Protein 4M7R (pdb70)

B-factor: mean 28.28, std 12.73, range [10.38, 72.73]

Solvent-accessible surface area: 17146 Å² total; per-residue (Å²): 82,147,33,0,62,80,30,47,142,132,8,100,36,0,59,84,9,26,3,59,87,30,40,62,0,0,1,2,77,20,168,10,9,56,93,111,1,22,117,18,1,18,90,45,0,95,85,44,3,36,157,147,13,137,27,18,60,25,27,10,177,106,1,73,122,41,70,42,163,91,36,30,5,24,10,0,1,0,2,5,1,22,23,1,1,5,40,0,54,30,66,14,0,24,14,0,8,78,0,0,89,42,33,0,25,0,19,0,30,0,0,3,5,77,58,114,51,53,12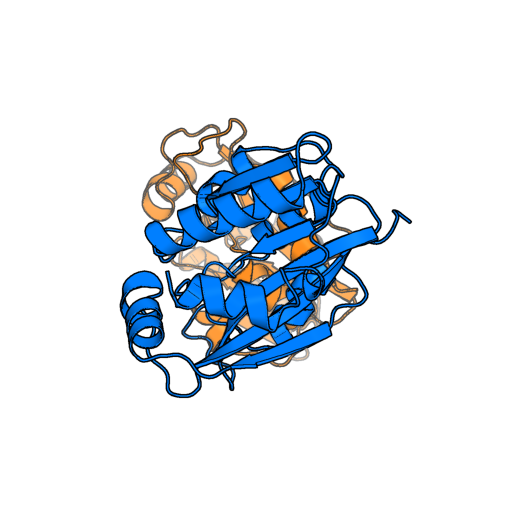8,29,148,9,33,23,14,81,99,0,34,49,13,0,74,89,16,36,4,64,90,37,108,74,80,95,128,81,100,24,66,106,125,18,53,79,12,1,111,121,59,52,69,21,148,37,146,48,24,53,4,0,21,1,17,1,69,10,43,111,132,217,83,154,30,3,64,82,28,41,134,135,6,101,35,0,62,79,6,31,4,61,86,30,37,64,0,1,1,3,76,18,178,11,8,61,96,118,1,22,123,19,0,19,89,51,0,96,84,44,3,34,154,146,13,135,27,16,59,24,27,8,161,103,1,39,83,45,60,46,166,106,45,32,5,25,8,0,1,0,3,4,2,20,20,2,1,6,32,1,57,48,76,18,0,23,10,0,8,84,0,0,96,76,30,1,23,0,18,0,30,0,0,1,7,82,48,105,27,106,147,20,161,3,19,39,16,80,95,0,42,57,18,0,78,41,12,23,3,79,96,36,118,68,78,90,118,80,97,23,70,118,149,23,34,73,15,0,98,124,74,28,48,1,110,53,69,76,17,45,5,1,21,0,14,2,70,32,107

Organism: Homo sapiens (NCBI:txid9606)

CATH classification: 3.40.50.150

Nearest PDB structures (foldseek):
  4m7r-assembly2_B  TM=9.978E-01  e=1.003E-37  Homo sapiens
  2ld4-assembly1_A  TM=9.175E-01  e=6.951E-30  Homo sapiens
  2yui-assembly1_A  TM=9.268E-01  e=4.741E-30  Homo sapiens
  3bwb-assembly1_A  TM=4.963E-01  e=1.902E-05  Trypanosoma cruzi strain CL Brener
  1inl-assembly1_B  TM=4.009E-01  e=8.744E-04  Thermotoga maritima

InterPro domains:
  IPR007785 Anamorsin [MF_03115] (9-312)
  IPR007785 Anamorsin [PTHR13273] (7-311)
  IPR029063 S-adenosyl-L-methionine-dependent methyltransferase superfamily [G3DSA:3.40.50.150] (1-173)
  IPR029063 S-adenosyl-L-methionine-dependent methyltransferase superfamily [SSF53335] (40-132)
  IPR046408 Anamorsin, C-terminal [PF05093] (236-268)
  IPR046408 Anamorsin, C-terminal [PF05093] (270-303)
  IPR049011 Anamorsin, N-terminal domain, metazoan-type [PF20922] (9-171)

Foldseek 3Di:
DVQLVCVCVVCVNCVVQVQAAQFAEEEEAEPQQDPVLVVVNQVSSCVGHDPNYHYHYYYLVCLVVVPDDFQAGQEYEYQRSGRGADDADLVSLLSVLRRHHAQHKYKYKHWAFCDDDPVFPHHHPVVVLVSNVVSAWPPKDWDDKAADDVSSQVSCCVPRVDDDDGIIMIIIMTGHHDDD/DVQLVVVCVVCVNCVVQVQAAQFEEEEEAEPQQDPVLVVSNVVSSCVGNDPNYYYHYYYLVCLVVVPDDFQAGQEYEYQRSPRGADDADLVSLLSVLGRHHAFHKYKYKHKAAPDDDPVWPHHHPVVVQVSNVVSQFPPKAWDDKAADDPSSVVSCCVPTVDDPDNIIMIIMMTGHD

Secondary structure (DSSP, 8-state):
-HHHHHHHHHTTTTGGGT--TT-EEEEEE-TTS-HHHHHHHHHHHHHHHTTTSEEEEEEGGGHHHH-PPTT-EEEEEES-STT------HHHHHHHHHHEEEEEEEEEEEEEESS--TTSS---HHHHHHHHHHTT-EEEEEEEEEEPPHHHHHHHHHHH----S-EEEEEEEEEPPPP-/-HHHHHHHHHTTTTGGGT--TT-EEEEEE-TTS-HHHHHHHHHHHHHHHTTTSEEEEEETTTHHHH-PPTT-EEEEEES-STT------HHHHHHHHHHEEEEEEEEEEEEEESS--TTSS---HHHHHHHHHHHT-EEEEEEEEEPPPHHHHHHHHHHH---S--EEEEEEEEE--

GO terms:
  GO:0051537 2 iron, 2 sulfur cluster binding (F, IDA)
  GO:0005730 nucleolus (C, IDA)
  GO:0005737 cytoplasm (C, IDA)
  GO:0005634 nucleus (C, EXP)
  GO:0005758 mitochondrial intermembrane space (C, EXP)
  GO:0005515 protein binding (F, IPI)
  GO:0005654 nucleoplasm (C, IDA)
  GO:0005739 mitochondrion (C, IDA)
  GO:0005506 iron ion binding (F, EXP)
  GO:0005829 cytosol (C, IPI)
  GO:0005737 cytoplasm (C, EXP)

Radius of gyration: 22.61 Å; Cα contacts (8 Å, |Δi|>4): 739; chains: 2; bounding box: 70×41×46 Å

Sequence (357 aa):
DLGTENLYFQSNAMADFGISAGQFVAVVWDKSSPVEALKGLVDKLQALTGNEGRVSVENIKQLLQSAHKESSFDIILSGLVPGSTTLHSAEILAEIARILRPGGCLFLKEPVETAVDNNSKVKTASKLCSALTLSGLVEVKELQREPLTPEEVQSVREHLGHESDNLLFVQITGKKPNFEDLGTENLYFQSNAMADFGISAGQFVAVVWDKSSPVEALKGLVDKLQALTGNEGRVSVENIKQLLQSAHKESSFDIILSGLVPGSTTLHSAEILAEIARILRPGGCLFLKEPVETAVDNNSKVKTASKLCSALTLSGLVEVKELQREPLTPEEVQSVREHLGHESDNLLFVQQITGKKP

Structure (mmCIF, N/CA/C/O backbone):
data_4M7R
#
_entry.id   4M7R
#
_cell.length_a   79.508
_cell.length_b   79.508
_cell.length_c   101.750
_cell.angle_alpha   90.00
_cell.angle_beta   90.00
_cell.angle_gamma   120.00
#
_symmetry.space_group_name_H-M   'P 61'
#
loop_
_entity.id
_entity.type
_entity.pdbx_description
1 polymer Anamorsin
2 non-polymer 'MERCURY (II) ION'
3 water water
#
loop_
_atom_site.group_PDB
_atom_site.id
_atom_site.type_symbol
_atom_site.label_atom_id
_atom_site.label_alt_id
_atom_site.label_comp_id
_atom_site.label_asym_id
_atom_site.label_entity_id
_atom_site.label_seq_id
_atom_site.pdbx_PDB_ins_code
_atom_site.Cartn_x
_atom_site.Cartn_y
_atom_site.Cartn_z
_atom_site.occupancy
_atom_site.B_iso_or_equiv
_atom_site.auth_seq_id
_atom_site.auth_comp_id
_atom_site.auth_asym_id
_atom_site.auth_atom_id
_atom_site.pdbx_PDB_model_num
ATOM 1 N N . ASP A 1 12 ? 10.346 -5.687 -30.582 1.00 50.39 12 ASP A N 1
ATOM 2 C CA . ASP A 1 12 ? 10.621 -5.126 -31.899 1.00 48.94 12 ASP A CA 1
ATOM 3 C C . ASP A 1 12 ? 10.932 -6.204 -32.933 1.00 44.33 12 ASP A C 1
ATOM 4 O O . ASP A 1 12 ? 10.903 -7.398 -32.626 1.00 41.38 12 ASP A O 1
ATOM 9 N N . LEU A 1 13 ? 11.230 -5.768 -34.155 1.00 42.30 13 LEU A N 1
ATOM 10 C CA . LEU A 1 13 ? 11.480 -6.673 -35.271 1.00 41.75 13 LEU A CA 1
ATOM 11 C C . LEU A 1 13 ? 12.649 -7.623 -35.020 1.00 40.25 13 LEU A C 1
ATOM 12 O O . LEU A 1 13 ? 12.592 -8.795 -35.390 1.00 38.03 13 LEU A O 1
ATOM 17 N N . GLY A 1 14 ? 13.708 -7.115 -34.395 1.00 38.17 14 GLY A N 1
ATOM 18 C CA . GLY A 1 14 ? 14.857 -7.939 -34.057 1.00 34.91 14 GLY A CA 1
ATOM 19 C C . GLY A 1 14 ? 14.476 -9.120 -33.180 1.00 26.93 14 GLY A C 1
ATOM 20 O O . GLY A 1 14 ? 14.914 -10.254 -33.407 1.00 27.79 14 GLY A O 1
ATOM 21 N N . THR A 1 15 ? 13.656 -8.855 -32.172 1.00 24.69 15 THR A N 1
ATOM 22 C CA . THR A 1 15 ? 13.213 -9.904 -31.260 1.00 24.88 15 THR A CA 1
ATOM 23 C C . THR A 1 15 ? 12.215 -10.834 -31.946 1.00 29.31 15 THR A C 1
ATOM 24 O O . THR A 1 15 ? 12.212 -12.049 -31.704 1.00 22.77 15 THR A O 1
ATOM 28 N N . GLU A 1 16 ? 11.375 -10.274 -32.812 1.00 25.64 16 GLU A N 1
ATOM 29 C CA . GLU A 1 16 ? 10.427 -11.109 -33.544 1.00 30.27 16 GLU A CA 1
ATOM 30 C C . GLU A 1 16 ? 11.176 -12.083 -34.445 1.00 29.12 16 GLU A C 1
ATOM 31 O O . GLU A 1 16 ? 10.825 -13.259 -34.531 1.00 28.01 16 GLU A O 1
ATOM 37 N N . ASN A 1 17 ? 12.221 -11.593 -35.103 1.00 27.49 17 ASN A N 1
ATOM 38 C CA . ASN A 1 17 ? 13.050 -12.436 -35.954 1.00 29.79 17 ASN A CA 1
ATOM 39 C C . ASN A 1 17 ? 13.705 -13.563 -35.169 1.00 29.60 17 ASN A C 1
ATOM 40 O O . ASN A 1 17 ? 13.727 -14.710 -35.608 1.00 26.27 17 ASN A O 1
ATOM 45 N N . LEU A 1 18 ? 14.241 -13.218 -34.002 1.00 26.34 18 LEU A N 1
ATOM 46 C CA . LEU A 1 18 ? 14.880 -14.184 -33.120 1.00 21.91 18 LEU A CA 1
ATOM 47 C C . LEU A 1 18 ? 13.880 -15.273 -32.704 1.00 20.17 18 LEU A C 1
ATOM 48 O O . LEU A 1 18 ? 14.194 -16.459 -32.711 1.00 17.61 18 LEU A O 1
ATOM 53 N N . TYR A 1 19 ? 12.674 -14.851 -32.356 1.00 20.27 19 TYR A N 1
ATOM 54 C CA . TYR A 1 19 ? 11.627 -15.759 -31.896 1.00 21.33 19 TYR A CA 1
ATOM 55 C C . TYR A 1 19 ? 11.181 -16.743 -32.988 1.00 18.11 19 TYR A C 1
ATOM 56 O O . TYR A 1 19 ? 11.051 -17.954 -32.753 1.00 17.40 19 TYR A O 1
ATOM 65 N N . PHE A 1 20 ? 10.939 -16.231 -34.185 1.00 18.61 20 PHE A N 1
ATOM 66 C CA . PHE A 1 20 ? 10.412 -17.093 -35.231 1.00 22.50 20 PHE A CA 1
ATOM 67 C C . PHE A 1 20 ? 11.502 -18.004 -35.770 1.00 24.48 20 PHE A C 1
ATOM 68 O O . PHE A 1 20 ? 11.283 -19.197 -35.959 1.00 22.04 20 PHE A O 1
ATOM 76 N N . GLN A 1 21 ? 12.694 -17.454 -35.986 1.00 20.64 21 GLN A N 1
ATOM 77 C CA . GLN A 1 21 ? 13.752 -18.239 -36.589 1.00 29.27 21 GLN A CA 1
ATOM 78 C C . GLN A 1 21 ? 14.264 -19.338 -35.671 1.00 20.76 21 GLN A C 1
ATOM 79 O O . GLN A 1 21 ? 14.885 -20.295 -36.144 1.00 21.79 21 GLN A O 1
ATOM 85 N N . SER A 1 22 ? 13.991 -19.215 -34.372 1.00 19.36 22 SER A N 1
ATOM 86 C CA . SER A 1 22 ? 14.420 -20.225 -33.415 1.00 21.54 22 SER A CA 1
ATOM 87 C C . SER A 1 22 ? 13.286 -21.170 -33.017 1.00 22.31 22 SER A C 1
ATOM 88 O O . SER A 1 22 ? 13.370 -21.837 -31.988 1.00 17.91 22 SER A O 1
ATOM 91 N N . ASN A 1 23 ? 12.231 -21.221 -33.826 1.00 20.99 23 ASN A N 1
ATOM 92 C CA . ASN A 1 23 ? 11.043 -22.013 -33.487 1.00 20.14 23 ASN A CA 1
ATOM 93 C C . ASN A 1 23 ? 10.409 -21.615 -32.156 1.00 19.37 23 ASN A C 1
ATOM 94 O O . ASN A 1 23 ? 10.244 -22.460 -31.268 1.00 17.31 23 ASN A O 1
ATOM 99 N N . ALA A 1 24 ? 10.040 -20.341 -32.020 1.00 17.18 24 ALA A N 1
ATOM 100 C CA . ALA A 1 24 ? 9.473 -19.840 -30.762 1.00 16.05 24 ALA A CA 1
ATOM 101 C C . ALA A 1 24 ? 10.401 -20.153 -29.596 1.00 18.09 24 ALA A C 1
ATOM 102 O O . ALA A 1 24 ? 9.949 -20.565 -28.526 1.00 14.75 24 ALA A O 1
ATOM 104 N N . MET A 1 25 ? 11.700 -19.979 -29.846 1.00 15.52 25 MET A N 1
ATOM 105 C CA . MET A 1 25 ? 12.781 -20.212 -28.865 1.00 14.98 25 MET A CA 1
ATOM 106 C C . MET A 1 25 ? 12.972 -21.669 -28.473 1.00 15.22 25 MET A C 1
ATOM 107 O O . MET A 1 25 ? 13.790 -21.974 -27.616 1.00 14.88 25 MET A O 1
ATOM 112 N N . ALA A 1 26 ? 12.256 -22.585 -29.117 1.00 15.97 26 ALA A N 1
ATOM 113 C CA . ALA A 1 26 ? 12.464 -24.004 -28.837 1.00 17.09 26 ALA A CA 1
ATOM 114 C C . ALA A 1 26 ? 13.899 -24.421 -29.146 1.00 18.16 26 ALA A C 1
ATOM 115 O O . ALA A 1 26 ? 14.463 -25.285 -28.471 1.00 17.99 26 ALA A O 1
ATOM 117 N N . ASP A 1 27 ? 14.509 -23.790 -30.146 1.00 17.68 27 ASP A N 1
ATOM 118 C CA . ASP A 1 27 ? 15.879 -24.145 -30.518 1.00 20.01 27 ASP A CA 1
ATOM 119 C C . ASP A 1 27 ? 16.910 -23.618 -29.519 1.00 18.60 27 ASP A C 1
ATOM 120 O O . ASP A 1 27 ? 18.090 -23.964 -29.609 1.00 19.61 27 ASP A O 1
ATOM 125 N N . PHE A 1 28 ? 16.461 -22.779 -28.589 1.00 16.06 28 PHE A N 1
ATOM 126 C CA . PHE A 1 28 ? 17.295 -22.340 -27.468 1.00 15.22 28 PHE A CA 1
ATOM 127 C C . PHE A 1 28 ? 16.906 -23.062 -26.191 1.00 16.72 28 PHE A C 1
ATOM 128 O O . PHE A 1 28 ? 17.260 -22.615 -25.098 1.00 18.44 28 PHE A O 1
ATOM 136 N N . GLY A 1 29 ? 16.160 -24.158 -26.337 1.00 16.53 29 GLY A N 1
ATOM 137 C CA . GLY A 1 29 ? 15.688 -24.938 -25.202 1.00 17.47 29 GLY A CA 1
ATOM 138 C C . GLY A 1 29 ? 14.717 -24.233 -24.271 1.00 18.42 29 GLY A C 1
ATOM 139 O O . GLY A 1 29 ? 14.617 -24.576 -23.088 1.00 22.17 29 GLY A O 1
ATOM 140 N N . ILE A 1 30 ? 13.975 -23.263 -24.786 1.00 14.97 30 ILE A N 1
ATOM 141 C CA . ILE A 1 30 ? 12.982 -22.583 -23.965 1.00 13.39 30 ILE A CA 1
ATOM 142 C C . ILE A 1 30 ? 11.623 -23.268 -24.152 1.00 19.76 30 ILE A C 1
ATOM 143 O O . ILE A 1 30 ? 11.160 -23.443 -25.277 1.00 19.85 30 ILE A O 1
ATOM 148 N N . SER A 1 31 ? 10.997 -23.654 -23.047 1.00 15.64 31 SER A N 1
ATOM 149 C CA . SER A 1 31 ? 9.692 -24.311 -23.069 1.00 15.55 31 SER A CA 1
ATOM 150 C C . SER A 1 31 ? 9.070 -24.198 -21.679 1.00 18.79 31 SER A C 1
ATOM 151 O O . SER A 1 31 ? 9.706 -23.715 -20.743 1.00 13.13 31 SER A O 1
ATOM 154 N N . ALA A 1 32 ? 7.828 -24.649 -21.560 1.00 15.56 32 ALA A N 1
ATOM 155 C CA . ALA A 1 32 ? 7.103 -24.640 -20.298 1.00 14.35 32 ALA A CA 1
ATOM 156 C C . ALA A 1 32 ? 7.918 -25.266 -19.167 1.00 14.47 32 ALA A C 1
ATOM 157 O O . ALA A 1 32 ? 8.428 -26.385 -19.293 1.00 15.62 32 ALA A O 1
ATOM 159 N N . GLY A 1 33 ? 8.043 -24.532 -18.072 1.00 15.03 33 GLY A N 1
ATOM 160 C CA . GLY A 1 33 ? 8.639 -25.069 -16.865 1.00 16.54 33 GLY A CA 1
ATOM 161 C C . GLY A 1 33 ? 10.143 -24.874 -16.775 1.00 16.65 33 GLY A C 1
ATOM 162 O O . GLY A 1 33 ? 10.728 -25.133 -15.727 1.00 14.19 33 GLY A O 1
ATOM 163 N N . GLN A 1 34 ? 10.778 -24.434 -17.860 1.00 14.80 34 GLN A N 1
ATOM 164 C CA . GLN A 1 34 ? 12.228 -24.180 -17.826 1.00 13.73 34 GLN A CA 1
ATOM 165 C C . GLN A 1 34 ? 12.585 -22.994 -16.936 1.00 12.72 34 GLN A C 1
ATOM 166 O O . GLN A 1 34 ? 11.866 -21.993 -16.893 1.00 13.20 34 GLN A O 1
ATOM 172 N N . PHE A 1 35 ? 13.705 -23.122 -16.233 1.00 12.71 35 PHE A N 1
ATOM 173 C CA . PHE A 1 35 ? 14.287 -22.022 -15.480 1.00 12.26 35 PHE A CA 1
ATOM 174 C C . PHE A 1 35 ? 15.376 -21.421 -16.351 1.00 14.56 35 PHE A C 1
ATOM 175 O O . PHE A 1 35 ? 16.354 -22.092 -16.683 1.00 12.12 35 PHE A O 1
ATOM 183 N N . VAL A 1 36 ? 15.181 -20.159 -16.728 1.00 11.38 36 VAL A N 1
ATOM 184 C CA . VAL A 1 36 ? 16.031 -19.491 -17.705 1.00 11.12 36 VAL A CA 1
ATOM 185 C C . VAL A 1 36 ? 16.591 -18.204 -17.121 1.00 10.79 36 VAL A C 1
ATOM 186 O O . VAL A 1 36 ? 15.874 -17.477 -16.440 1.00 14.89 36 VAL A O 1
ATOM 190 N N . ALA A 1 37 ? 17.869 -17.927 -17.393 1.00 11.93 37 ALA A N 1
ATOM 191 C CA . ALA A 1 37 ? 18.423 -16.603 -17.118 1.00 12.27 37 ALA A CA 1
ATOM 192 C C . ALA A 1 37 ? 18.785 -15.918 -18.439 1.00 13.46 37 ALA A C 1
ATOM 193 O O . ALA A 1 37 ? 19.295 -16.554 -19.360 1.00 11.98 37 ALA A O 1
ATOM 195 N N . VAL A 1 38 ? 18.511 -14.626 -18.517 1.00 10.38 38 VAL A N 1
ATOM 196 C CA . VAL A 1 38 ? 18.838 -13.822 -19.693 1.00 17.07 38 VAL A CA 1
ATOM 197 C C . VAL A 1 38 ? 19.824 -12.767 -19.256 1.00 15.38 38 VAL A C 1
ATOM 198 O O . VAL A 1 38 ? 19.535 -11.977 -18.354 1.00 14.73 38 VAL A O 1
ATOM 202 N N . VAL A 1 39 ? 20.982 -12.743 -19.895 1.00 10.57 39 VAL A N 1
ATOM 203 C CA . VAL A 1 39 ? 22.029 -11.821 -19.494 1.00 12.85 39 VAL A CA 1
ATOM 204 C C . VAL A 1 39 ? 22.059 -10.699 -20.523 1.00 15.98 39 VAL A C 1
ATOM 205 O O . VAL A 1 39 ? 22.041 -10.963 -21.727 1.00 14.89 39 VAL A O 1
ATOM 209 N N . TRP A 1 40 ? 22.064 -9.452 -20.051 1.00 11.66 40 TRP A N 1
ATOM 210 C CA . TRP A 1 40 ? 22.046 -8.284 -20.921 1.00 12.16 40 TRP A CA 1
ATOM 211 C C . TRP A 1 40 ? 23.130 -7.313 -20.452 1.00 12.77 40 TRP A C 1
ATOM 212 O O . TRP A 1 40 ? 23.745 -7.510 -19.388 1.00 11.72 40 TRP A O 1
ATOM 223 N N . ASP A 1 41 ? 23.382 -6.279 -21.242 1.00 13.15 41 ASP A N 1
ATOM 224 C CA . ASP A 1 41 ? 24.269 -5.200 -20.793 1.00 16.26 41 ASP A CA 1
ATOM 225 C C . ASP A 1 41 ? 23.853 -3.877 -21.428 1.00 16.84 41 ASP A C 1
ATOM 226 O O . ASP A 1 41 ? 22.822 -3.812 -22.103 1.00 16.75 41 ASP A O 1
ATOM 231 N N . LYS A 1 42 ? 24.642 -2.822 -21.232 1.00 17.90 42 LYS A N 1
ATOM 232 C CA . LYS A 1 42 ? 24.233 -1.505 -21.706 1.00 19.65 42 LYS A CA 1
ATOM 233 C C . LYS A 1 42 ? 24.147 -1.397 -23.223 1.00 19.49 42 LYS A C 1
ATOM 234 O O . LYS A 1 42 ? 23.614 -0.416 -23.732 1.00 20.78 42 LYS A O 1
ATOM 240 N N . SER A 1 43 ? 24.673 -2.396 -23.933 1.00 20.67 43 SER A N 1
ATOM 241 C CA . SER A 1 43 ? 24.589 -2.422 -25.405 1.00 19.00 43 SER A CA 1
ATOM 242 C C . SER A 1 43 ? 23.276 -3.040 -25.868 1.00 22.15 43 SER A C 1
ATOM 243 O O . SER A 1 43 ? 22.902 -2.930 -27.041 1.00 21.81 43 SER A O 1
ATOM 246 N N . SER A 1 44 ? 22.561 -3.673 -24.939 1.00 19.88 44 SER A N 1
ATOM 247 C CA . SER A 1 44 ? 21.259 -4.281 -25.228 1.00 20.19 44 SER A CA 1
ATOM 248 C C . SER A 1 44 ? 20.144 -3.238 -25.332 1.00 24.36 44 SER A C 1
ATOM 249 O O . SER A 1 44 ? 19.840 -2.562 -24.351 1.00 23.07 44 SER A O 1
ATOM 252 N N . PRO A 1 45 ? 19.524 -3.102 -26.519 1.00 21.88 45 PRO A N 1
ATOM 253 C CA . PRO A 1 45 ? 18.408 -2.161 -26.653 1.00 23.88 45 PRO A CA 1
ATOM 254 C C . PRO A 1 45 ? 17.300 -2.527 -25.676 1.00 23.26 45 PRO A C 1
ATOM 255 O O . PRO A 1 45 ? 16.922 -3.698 -25.572 1.00 23.20 45 PRO A O 1
ATOM 259 N N . VAL A 1 46 ? 16.803 -1.533 -24.948 1.00 21.50 46 VAL A N 1
ATOM 260 C CA . VAL A 1 46 ? 15.840 -1.782 -23.879 1.00 22.67 46 VAL A CA 1
ATOM 261 C C . VAL A 1 46 ? 14.548 -2.404 -24.396 1.00 21.63 46 VAL A C 1
ATOM 262 O O . VAL A 1 46 ? 14.019 -3.328 -23.802 1.00 20.95 46 VAL A O 1
ATOM 266 N N . GLU A 1 47 ? 14.035 -1.896 -25.509 1.00 22.68 47 GLU A N 1
ATOM 267 C CA . GLU A 1 47 ? 12.816 -2.469 -26.075 1.00 25.19 47 GLU A CA 1
ATOM 268 C C . GLU A 1 47 ? 12.991 -3.930 -26.496 1.00 19.53 47 GLU A C 1
ATOM 269 O O . GLU A 1 47 ? 12.085 -4.744 -26.309 1.00 18.02 47 GLU A O 1
ATOM 275 N N . ALA A 1 48 ? 14.155 -4.266 -27.051 1.00 20.46 48 ALA A N 1
ATOM 276 C CA . ALA A 1 48 ? 14.443 -5.657 -27.412 1.00 18.10 48 ALA A CA 1
ATOM 277 C C . ALA A 1 48 ? 14.508 -6.571 -26.173 1.00 18.98 48 ALA A C 1
ATOM 278 O O . ALA A 1 48 ? 14.010 -7.696 -26.184 1.00 19.68 48 ALA A O 1
ATOM 280 N N . LEU A 1 49 ? 15.124 -6.072 -25.108 1.00 18.48 49 LEU A N 1
ATOM 281 C CA . LEU A 1 49 ? 15.235 -6.812 -23.858 1.00 17.39 49 LEU A CA 1
ATOM 282 C C . LEU A 1 49 ? 13.858 -7.057 -23.239 1.00 17.86 49 LEU A C 1
ATOM 283 O O . LEU A 1 49 ? 13.534 -8.175 -22.853 1.00 14.36 49 LEU A O 1
ATOM 288 N N . LYS A 1 50 ? 13.049 -6.008 -23.154 1.00 21.09 50 LYS A N 1
ATOM 289 C CA . LYS A 1 50 ? 11.686 -6.153 -22.643 1.00 21.74 50 LYS A CA 1
ATOM 290 C C . LYS A 1 50 ? 10.874 -7.125 -23.498 1.00 19.24 50 LYS A C 1
ATOM 291 O O . LYS A 1 50 ? 10.154 -7.975 -22.977 1.00 19.76 50 LYS A O 1
ATOM 297 N N . GLY A 1 51 ? 10.984 -6.973 -24.817 1.00 21.45 51 GLY A N 1
ATOM 298 C CA . GLY A 1 51 ? 10.293 -7.835 -25.758 1.00 19.64 51 GLY A CA 1
ATOM 299 C C . GLY A 1 51 ? 10.684 -9.289 -25.579 1.00 20.27 51 GLY A C 1
ATOM 300 O O . GLY A 1 51 ? 9.827 -10.174 -25.552 1.00 19.11 51 GLY A O 1
ATOM 301 N N . LEU A 1 52 ? 11.980 -9.537 -25.444 1.00 17.20 52 LEU A N 1
ATOM 302 C CA . LEU A 1 52 ? 12.468 -10.904 -25.273 1.00 18.51 52 LEU A CA 1
ATOM 303 C C . LEU A 1 52 ? 12.029 -11.506 -23.935 1.00 17.35 52 LEU A C 1
ATOM 304 O O . LEU A 1 52 ? 11.577 -12.652 -23.881 1.00 16.52 52 LEU A O 1
ATOM 309 N N . VAL A 1 53 ? 12.159 -10.732 -22.862 1.00 17.14 53 VAL A N 1
ATOM 310 C CA . VAL A 1 53 ? 11.733 -11.198 -21.544 1.00 16.04 53 VAL A CA 1
ATOM 311 C C . VAL A 1 53 ? 10.242 -11.552 -21.555 1.00 17.19 53 VAL A C 1
ATOM 312 O O . VAL A 1 53 ? 9.844 -12.583 -21.013 1.00 15.89 53 VAL A O 1
ATOM 316 N N . ASP A 1 54 ? 9.425 -10.718 -22.198 1.00 16.48 54 ASP A N 1
ATOM 317 C CA . ASP A 1 54 ? 7.977 -10.985 -22.295 1.00 23.28 54 ASP A CA 1
ATOM 318 C C . ASP A 1 54 ? 7.710 -12.337 -22.943 1.00 21.69 54 ASP A C 1
ATOM 319 O O . ASP A 1 54 ? 6.910 -13.141 -22.452 1.00 21.27 54 ASP A O 1
ATOM 324 N N . LYS A 1 55 ? 8.393 -12.584 -24.050 1.00 17.91 55 LYS A N 1
ATOM 325 C CA . LYS A 1 55 ? 8.266 -13.862 -24.735 1.00 15.99 55 LYS A CA 1
ATOM 326 C C . LYS A 1 55 ? 8.728 -15.049 -23.891 1.00 17.41 55 LYS A C 1
ATOM 327 O O . LYS A 1 55 ? 8.058 -16.089 -23.848 1.00 19.77 55 LYS A O 1
ATOM 333 N N . LEU A 1 56 ? 9.870 -14.905 -23.230 1.00 15.25 56 LEU A N 1
ATOM 334 C CA . LEU A 1 56 ? 10.376 -15.976 -22.376 1.00 15.78 56 LEU A CA 1
ATOM 335 C C . LEU A 1 56 ? 9.431 -16.259 -21.208 1.00 16.39 56 LEU A C 1
ATOM 336 O O . LEU A 1 56 ? 9.252 -17.407 -20.825 1.00 16.11 56 LEU A O 1
ATOM 341 N N . GLN A 1 57 ? 8.831 -15.212 -20.650 1.00 17.15 57 GLN A N 1
ATOM 342 C CA . GLN A 1 57 ? 7.898 -15.404 -19.535 1.00 21.88 57 GLN A CA 1
ATOM 343 C C . GLN A 1 57 ? 6.677 -16.191 -20.003 1.00 21.65 57 GLN A C 1
ATOM 344 O O . GLN A 1 57 ? 6.217 -17.111 -19.326 1.00 18.89 57 GLN A O 1
ATOM 350 N N . ALA A 1 58 ? 6.167 -15.831 -21.174 1.00 21.52 58 ALA A N 1
ATOM 351 C CA . ALA A 1 58 ? 5.023 -16.526 -21.758 1.00 21.61 58 ALA A CA 1
ATOM 352 C C . ALA A 1 58 ? 5.337 -17.989 -22.026 1.00 23.03 58 ALA A C 1
ATOM 353 O O . ALA A 1 58 ? 4.519 -18.876 -21.744 1.00 19.79 58 ALA A O 1
ATOM 355 N N . LEU A 1 59 ? 6.525 -18.247 -22.570 1.00 14.41 59 LEU A N 1
ATOM 356 C CA . LEU A 1 59 ? 6.913 -19.610 -22.910 1.00 13.85 59 LEU A CA 1
ATOM 357 C C . LEU A 1 59 ? 7.152 -20.486 -21.686 1.00 15.17 59 LEU A C 1
ATOM 358 O O . LEU A 1 59 ? 6.747 -21.644 -21.673 1.00 20.58 59 LEU A O 1
ATOM 363 N N . THR A 1 60 ? 7.818 -19.957 -20.667 1.00 14.26 60 THR A N 1
ATOM 364 C CA . THR A 1 60 ? 8.156 -20.789 -19.506 1.00 14.41 60 THR A CA 1
ATOM 365 C C . THR A 1 60 ? 6.979 -20.948 -18.541 1.00 15.54 60 THR A C 1
ATOM 366 O O . THR A 1 60 ? 6.846 -21.978 -17.856 1.00 12.62 60 THR A O 1
ATOM 370 N N . GLY A 1 61 ? 6.141 -19.919 -18.480 1.00 17.13 61 GLY A N 1
ATOM 371 C CA . GLY A 1 61 ? 4.914 -19.985 -17.697 1.00 22.74 61 GLY A CA 1
ATOM 372 C C . GLY A 1 61 ? 5.108 -19.996 -16.194 1.00 18.52 61 GLY A C 1
ATOM 373 O O . GLY A 1 61 ? 6.207 -19.791 -15.689 1.00 18.53 61 GLY A O 1
ATOM 374 N N . ASN A 1 62 ? 4.024 -20.257 -15.468 1.00 18.64 62 ASN A N 1
ATOM 375 C CA . ASN A 1 62 ? 4.057 -20.168 -14.009 1.00 27.51 62 ASN A CA 1
ATOM 376 C C . ASN A 1 62 ? 4.979 -21.179 -13.338 1.00 21.43 62 ASN A C 1
ATOM 377 O O . ASN A 1 62 ? 5.470 -20.935 -12.240 1.00 23.24 62 ASN A O 1
ATOM 382 N N . GLU A 1 63 ? 5.208 -22.315 -13.989 1.00 20.85 63 GLU A N 1
ATOM 383 C CA . GLU A 1 63 ? 6.024 -23.359 -13.374 1.00 20.79 63 GLU A CA 1
ATOM 384 C C . GLU A 1 63 ? 7.512 -23.123 -13.626 1.00 16.45 63 GLU A C 1
ATOM 385 O O . GLU A 1 63 ? 8.365 -23.653 -12.904 1.00 17.52 63 GLU A O 1
ATOM 391 N N . GLY A 1 64 ? 7.811 -22.335 -14.651 1.00 15.82 64 GLY A N 1
ATOM 392 C CA . GLY A 1 64 ? 9.190 -21.988 -14.953 1.00 15.16 64 GLY A CA 1
ATOM 393 C C . GLY A 1 64 ? 9.612 -20.697 -14.257 1.00 16.13 64 GLY A C 1
ATOM 394 O O . GLY A 1 64 ? 8.954 -20.221 -13.325 1.00 15.26 64 GLY A O 1
ATOM 395 N N . ARG A 1 65 ? 10.715 -20.118 -14.721 1.00 14.01 65 ARG A N 1
ATOM 396 C CA . ARG A 1 65 ? 11.248 -18.900 -14.133 1.00 15.63 65 ARG A CA 1
ATOM 397 C C . ARG A 1 65 ? 12.111 -18.199 -15.166 1.00 18.70 65 ARG A C 1
ATOM 398 O O . ARG A 1 65 ? 12.851 -18.851 -15.899 1.00 16.57 65 ARG A O 1
ATOM 406 N N . VAL A 1 66 ? 11.996 -16.876 -15.238 1.00 13.34 66 VAL A N 1
ATOM 407 C CA . VAL A 1 66 ? 12.907 -16.078 -16.061 1.00 12.25 66 VAL A CA 1
ATOM 408 C C . VAL A 1 66 ? 13.631 -15.086 -15.147 1.00 16.78 66 VAL A C 1
ATOM 409 O O . VAL A 1 66 ? 13.014 -14.229 -14.527 1.00 18.76 66 VAL A O 1
ATOM 413 N N . SER A 1 67 ? 14.934 -15.258 -15.007 1.00 14.00 67 SER A N 1
ATOM 414 C CA . SER A 1 67 ? 15.740 -14.357 -14.203 1.00 10.84 67 SER A CA 1
ATOM 415 C C . SER A 1 67 ? 16.475 -13.466 -15.183 1.00 12.37 67 SER A C 1
ATOM 416 O O . SER A 1 67 ? 17.025 -13.949 -16.166 1.00 17.09 67 SER A O 1
ATOM 419 N N . VAL A 1 68 ? 16.449 -12.169 -14.931 1.00 11.07 68 VAL A N 1
ATOM 420 C CA . VAL A 1 68 ? 17.048 -11.212 -15.853 1.00 11.49 68 VAL A CA 1
ATOM 421 C C . VAL A 1 68 ? 18.214 -10.561 -15.119 1.00 13.83 68 VAL A C 1
ATOM 422 O O . VAL A 1 68 ? 18.033 -10.013 -14.025 1.00 15.19 68 VAL A O 1
ATOM 426 N N . GLU A 1 69 ? 19.412 -10.648 -15.697 1.00 13.11 69 GLU A N 1
ATOM 427 C CA . GLU A 1 69 ? 20.613 -10.195 -14.996 1.00 12.84 69 GLU A CA 1
ATOM 428 C C . GLU A 1 69 ? 21.516 -9.363 -15.883 1.00 12.60 69 GLU A C 1
ATOM 429 O O . GLU A 1 69 ? 21.874 -9.777 -16.987 1.00 12.58 69 GLU A O 1
ATOM 435 N N . ASN A 1 70 ? 21.918 -8.200 -15.393 1.00 11.84 70 ASN A N 1
ATOM 436 C CA . ASN A 1 70 ? 22.970 -7.471 -16.075 1.00 11.48 70 ASN A CA 1
ATOM 437 C C . ASN A 1 70 ? 24.314 -8.190 -15.937 1.00 12.47 70 ASN A C 1
ATOM 438 O O . ASN A 1 70 ? 24.633 -8.690 -14.874 1.00 11.52 70 ASN A O 1
ATOM 443 N N . ILE A 1 71 ? 25.110 -8.253 -17.010 1.00 12.85 71 ILE A N 1
ATOM 444 C CA . ILE A 1 71 ? 26.358 -9.020 -16.965 1.00 13.32 71 ILE A CA 1
ATOM 445 C C . ILE A 1 71 ? 27.319 -8.537 -15.856 1.00 13.67 71 ILE A C 1
ATOM 446 O O . ILE A 1 71 ? 28.030 -9.340 -15.261 1.00 13.12 71 ILE A O 1
ATOM 451 N N . LYS A 1 72 ? 27.301 -7.241 -15.565 1.00 13.26 72 LYS A N 1
ATOM 452 C CA . LYS A 1 72 ? 28.198 -6.676 -14.550 1.00 14.58 72 LYS A CA 1
ATOM 453 C C . LYS A 1 72 ? 27.665 -6.889 -13.131 1.00 17.15 72 LYS A C 1
ATOM 454 O O . LYS A 1 72 ? 28.361 -6.587 -12.150 1.00 19.01 72 LYS A O 1
ATOM 460 N N . GLN A 1 73 ? 26.426 -7.375 -13.015 1.00 13.19 73 GLN A N 1
ATOM 461 C CA . GLN A 1 73 ? 25.852 -7.691 -11.704 1.00 14.24 73 GLN A CA 1
ATOM 462 C C . GLN A 1 73 ? 25.796 -9.196 -11.444 1.00 13.92 73 GLN A C 1
ATOM 463 O O . GLN A 1 73 ? 25.441 -9.615 -10.355 1.00 15.11 73 GLN A O 1
ATOM 469 N N . LEU A 1 74 ? 26.126 -10.006 -12.449 1.00 10.75 74 LEU A N 1
ATOM 470 C CA . LEU A 1 74 ? 25.878 -11.442 -12.369 1.00 12.80 74 LEU A CA 1
ATOM 471 C C . LEU A 1 74 ? 26.635 -12.113 -11.218 1.00 13.42 74 LEU A C 1
ATOM 472 O O . LEU A 1 74 ? 26.055 -12.852 -10.430 1.00 14.96 74 LEU A O 1
ATOM 477 N N . LEU A 1 75 ? 27.929 -11.846 -11.124 1.00 16.81 75 LEU A N 1
ATOM 478 C CA . LEU A 1 75 ? 28.736 -12.400 -10.033 1.00 19.36 75 LEU A CA 1
ATOM 479 C C . LEU A 1 75 ? 28.186 -12.046 -8.647 1.00 19.53 75 LEU A C 1
ATOM 480 O O . LEU A 1 75 ? 28.040 -12.920 -7.788 1.00 18.82 75 LEU A O 1
ATOM 485 N N . GLN A 1 76 ? 27.843 -10.777 -8.448 1.00 16.54 76 GLN A N 1
ATOM 486 C CA . GLN A 1 76 ? 27.322 -10.322 -7.161 1.00 17.28 76 GLN A CA 1
ATOM 487 C C . GLN A 1 76 ? 25.908 -10.819 -6.879 1.00 18.59 76 GLN A C 1
ATOM 488 O O . GLN A 1 76 ? 25.495 -10.896 -5.719 1.00 18.03 76 GLN A O 1
ATOM 494 N N . SER A 1 77 ? 25.162 -11.161 -7.925 1.00 15.61 77 SER A N 1
ATOM 495 C CA . SER A 1 77 ? 23.806 -11.670 -7.733 1.00 17.81 77 SER A CA 1
ATOM 496 C C . SER A 1 77 ? 23.820 -13.020 -7.010 1.00 18.80 77 SER A C 1
ATOM 497 O O . SER A 1 77 ? 22.850 -13.377 -6.348 1.00 17.94 77 SER A O 1
ATOM 500 N N . ALA A 1 78 ? 24.931 -13.744 -7.132 1.00 17.71 78 ALA A N 1
ATOM 501 C CA . ALA A 1 78 ? 25.153 -14.983 -6.386 1.00 19.52 78 ALA A CA 1
ATOM 502 C C . ALA A 1 78 ? 23.946 -15.931 -6.391 1.00 17.62 78 ALA A C 1
ATOM 503 O O . ALA A 1 78 ? 23.417 -16.292 -5.337 1.00 18.15 78 ALA A O 1
ATOM 505 N N . HIS A 1 79 ? 23.513 -16.336 -7.579 1.00 14.10 79 HIS A N 1
ATOM 506 C CA . HIS A 1 79 ? 22.377 -17.249 -7.704 1.00 13.65 79 HIS A CA 1
ATOM 507 C C . HIS A 1 79 ? 22.718 -18.618 -7.133 1.00 17.03 79 HIS A C 1
ATOM 508 O O . HIS A 1 79 ? 23.886 -18.954 -6.985 1.00 16.01 79 HIS A O 1
ATOM 515 N N . LYS A 1 80 ? 21.692 -19.403 -6.817 1.00 18.39 80 LYS A N 1
ATOM 516 C CA . LYS A 1 80 ? 21.904 -20.748 -6.284 1.00 23.46 80 LYS A CA 1
ATOM 517 C C . LYS A 1 80 ? 22.677 -21.603 -7.296 1.00 25.58 80 LYS A C 1
ATOM 518 O O . LYS A 1 80 ? 22.395 -21.542 -8.503 1.00 20.87 80 LYS A O 1
ATOM 524 N N . GLU A 1 81 ? 23.658 -22.369 -6.818 1.00 24.47 81 GLU A N 1
ATOM 525 C CA . GLU A 1 81 ? 24.393 -23.286 -7.692 1.00 23.01 81 GLU A CA 1
ATOM 526 C C . GLU A 1 81 ? 23.415 -24.239 -8.367 1.00 16.75 81 GLU A C 1
ATOM 527 O O . GLU A 1 81 ? 22.422 -24.640 -7.758 1.00 17.13 81 GLU A O 1
ATOM 533 N N . SER A 1 82 ? 23.671 -24.548 -9.639 1.00 17.96 82 SER A N 1
ATOM 534 C CA . SER A 1 82 ? 22.878 -25.539 -10.367 1.00 15.59 82 SER A CA 1
ATOM 535 C C . SER A 1 82 ? 21.381 -25.276 -10.292 1.00 15.42 82 SER A C 1
ATOM 536 O O . SER A 1 82 ? 20.603 -26.150 -9.906 1.00 22.37 82 SER A O 1
ATOM 539 N N . SER A 1 83 ? 20.976 -24.066 -10.653 1.00 15.33 83 SER A N 1
ATOM 540 C CA . SER A 1 83 ? 19.566 -23.717 -10.548 1.00 21.35 83 SER A CA 1
ATOM 541 C C . SER A 1 83 ? 18.919 -23.351 -11.885 1.00 19.81 83 SER A C 1
ATOM 542 O O . SER A 1 83 ? 17.707 -23.164 -11.946 1.00 23.57 83 SER A O 1
ATOM 545 N N . PHE A 1 84 ? 19.710 -23.258 -12.948 1.00 16.10 84 PHE A N 1
ATOM 546 C CA . PHE A 1 84 ? 19.157 -22.890 -14.257 1.00 12.77 84 PHE A CA 1
ATOM 547 C C . PHE A 1 84 ? 19.250 -24.000 -15.299 1.00 13.60 84 PHE A C 1
ATOM 548 O O . PHE A 1 84 ? 20.286 -24.647 -15.430 1.00 15.76 84 PHE A O 1
ATOM 556 N N . ASP A 1 85 ? 18.159 -24.196 -16.043 1.00 13.29 85 ASP A N 1
ATOM 557 C CA . ASP A 1 85 ? 18.147 -25.140 -17.169 1.00 14.86 85 ASP A CA 1
ATOM 558 C C . ASP A 1 85 ? 18.805 -24.523 -18.423 1.00 13.49 85 ASP A C 1
ATOM 559 O O . ASP A 1 85 ? 19.466 -25.215 -19.208 1.00 14.06 85 ASP A O 1
ATOM 564 N N . ILE A 1 86 ? 18.596 -23.223 -18.615 1.00 13.34 86 ILE A N 1
ATOM 565 C CA . ILE A 1 86 ? 19.055 -22.527 -19.813 1.00 12.52 86 ILE A CA 1
ATOM 566 C C . ILE A 1 86 ? 19.552 -21.135 -19.450 1.00 11.83 86 ILE A C 1
ATOM 567 O O . ILE A 1 86 ? 18.926 -20.419 -18.671 1.00 11.44 86 ILE A O 1
ATOM 572 N N . ILE A 1 87 ? 20.677 -20.749 -20.027 1.00 11.80 87 ILE A N 1
ATOM 573 C CA . ILE A 1 87 ? 21.144 -19.386 -19.904 1.00 11.29 87 ILE A CA 1
ATOM 574 C C . ILE A 1 87 ? 21.414 -18.839 -21.287 1.00 11.45 87 ILE A C 1
ATOM 575 O O . ILE A 1 87 ? 22.048 -19.505 -22.109 1.00 12.16 87 ILE A O 1
ATOM 580 N N . LEU A 1 88 ? 20.862 -17.656 -21.546 1.00 11.22 88 LEU A N 1
ATOM 581 C CA . LEU A 1 88 ? 20.997 -16.966 -22.827 1.00 11.51 88 LEU A CA 1
ATOM 582 C C . LEU A 1 88 ? 21.793 -15.699 -22.570 1.00 11.28 88 LEU A C 1
ATOM 583 O O . LEU A 1 88 ? 21.374 -14.874 -21.762 1.00 12.43 88 LEU A O 1
ATOM 588 N N . SER A 1 89 ? 22.920 -15.525 -23.257 1.00 12.27 89 SER A N 1
ATOM 589 C CA . SER A 1 89 ? 23.758 -14.355 -22.996 1.00 11.43 89 SER A CA 1
ATOM 590 C C . SER A 1 89 ? 24.247 -13.711 -24.288 1.00 12.02 89 SER A C 1
ATOM 591 O O . SER A 1 89 ? 24.680 -14.401 -25.207 1.00 13.37 89 SER A O 1
ATOM 594 N N . GLY A 1 90 ? 24.145 -12.391 -24.368 1.00 12.76 90 GLY A N 1
ATOM 595 C CA . GLY A 1 90 ? 24.541 -11.668 -25.568 1.00 14.17 90 GLY A CA 1
ATOM 596 C C . GLY A 1 90 ? 23.534 -11.766 -26.700 1.00 14.42 90 GLY A C 1
ATOM 597 O O . GLY A 1 90 ? 23.767 -11.245 -27.799 1.00 15.16 90 GLY A O 1
ATOM 598 N N . LEU A 1 91 ? 22.408 -12.421 -26.432 1.00 13.75 91 LEU A N 1
ATOM 599 C CA . LEU A 1 91 ? 21.421 -12.720 -27.477 1.00 16.02 91 LEU A CA 1
ATOM 600 C C . LEU A 1 91 ? 20.282 -11.720 -27.640 1.00 16.10 91 LEU A C 1
ATOM 601 O O . LEU A 1 91 ? 19.522 -11.825 -28.603 1.00 19.87 91 LEU A O 1
ATOM 606 N N . VAL A 1 92 ? 20.129 -10.774 -26.714 1.00 13.67 92 VAL A N 1
ATOM 607 C CA . VAL A 1 92 ? 19.134 -9.727 -26.922 1.00 15.46 92 VAL A CA 1
ATOM 608 C C . VAL A 1 92 ? 19.510 -8.993 -28.205 1.00 15.20 92 VAL A C 1
ATOM 609 O O . VAL A 1 92 ? 20.630 -8.499 -28.314 1.00 17.44 92 VAL A O 1
ATOM 613 N N . PRO A 1 93 ? 18.610 -8.977 -29.207 1.00 15.93 93 PRO A N 1
ATOM 614 C CA . PRO A 1 93 ? 18.980 -8.456 -30.532 1.00 18.87 93 PRO A CA 1
ATOM 615 C C . PRO A 1 93 ? 19.524 -7.021 -30.503 1.00 19.17 93 PRO A C 1
ATOM 616 O O . PRO A 1 93 ? 18.860 -6.119 -29.968 1.00 19.04 93 PRO A O 1
ATOM 620 N N . GLY A 1 94 ? 20.720 -6.841 -31.061 1.00 18.94 94 GLY A N 1
ATOM 621 C CA . GLY A 1 94 ? 21.397 -5.556 -31.091 1.00 21.27 94 GLY A CA 1
ATOM 622 C C . GLY A 1 94 ? 22.548 -5.493 -30.095 1.00 18.32 94 GLY A C 1
ATOM 623 O O . GLY A 1 94 ? 23.408 -4.608 -30.183 1.00 18.93 94 GLY A O 1
ATOM 624 N N . SER A 1 95 ? 22.569 -6.429 -29.146 1.00 23.37 95 SER A N 1
ATOM 625 C CA . SER A 1 95 ? 23.659 -6.527 -28.168 1.00 21.30 95 SER A CA 1
ATOM 626 C C . SER A 1 95 ? 24.992 -6.845 -28.839 1.00 21.34 95 SER A C 1
ATOM 627 O O . SER A 1 95 ? 25.041 -7.617 -29.793 1.00 21.84 95 SER A O 1
ATOM 630 N N . THR A 1 96 ? 26.067 -6.245 -28.333 1.00 17.63 96 THR A N 1
ATOM 631 C CA . THR A 1 96 ? 27.424 -6.634 -28.711 1.00 17.12 96 THR A CA 1
ATOM 632 C C . THR A 1 96 ? 28.246 -6.788 -27.442 1.00 16.06 96 THR A C 1
ATOM 633 O O . THR A 1 96 ? 28.758 -5.804 -26.903 1.00 19.09 96 THR A O 1
ATOM 637 N N . THR A 1 97 ? 28.358 -8.028 -26.974 1.00 14.87 97 THR A N 1
ATOM 638 C CA . THR A 1 97 ? 28.838 -8.319 -25.628 1.00 16.52 97 THR A CA 1
ATOM 639 C C . THR A 1 97 ? 30.003 -9.295 -25.639 1.00 19.20 97 THR A C 1
ATOM 640 O O . THR A 1 97 ? 29.972 -10.313 -26.331 1.00 15.64 97 THR A O 1
ATOM 644 N N . LEU A 1 98 ? 31.033 -8.981 -24.865 1.00 17.48 98 LEU A N 1
ATOM 645 C CA . LEU A 1 98 ? 32.146 -9.892 -24.673 1.00 18.01 98 LEU A CA 1
ATOM 646 C C . LEU A 1 98 ? 32.016 -10.608 -23.336 1.00 19.00 98 LEU A C 1
ATOM 647 O O . LEU A 1 98 ? 31.614 -10.009 -22.339 1.00 23.29 98 LEU A O 1
ATOM 652 N N . HIS A 1 99 ? 32.360 -11.888 -23.318 1.00 15.90 99 HIS A N 1
ATOM 653 C CA . HIS A 1 99 ? 32.224 -12.701 -22.119 1.00 15.19 99 HIS A CA 1
ATOM 654 C C . HIS A 1 99 ? 33.579 -13.084 -21.551 1.00 20.20 99 HIS A C 1
ATOM 655 O O . HIS A 1 99 ? 34.344 -13.804 -22.191 1.00 17.86 99 HIS A O 1
ATOM 662 N N . SER A 1 100 ? 33.863 -12.618 -20.339 1.00 20.32 100 SER A N 1
ATOM 663 C CA . SER A 1 100 ? 35.139 -12.917 -19.686 1.00 21.99 100 SER A CA 1
ATOM 664 C C . SER A 1 100 ? 35.169 -14.340 -19.146 1.00 20.13 100 SER A C 1
ATOM 665 O O . SER A 1 100 ? 34.132 -14.986 -19.000 1.00 17.36 100 SER A O 1
ATOM 668 N N . ALA A 1 101 ? 36.357 -14.845 -18.823 1.00 21.35 101 ALA A N 1
ATOM 669 C CA . ALA A 1 101 ? 36.443 -16.172 -18.233 1.00 18.86 101 ALA A CA 1
ATOM 670 C C . ALA A 1 101 ? 35.650 -16.251 -16.933 1.00 16.08 101 ALA A C 1
ATOM 671 O O . ALA A 1 101 ? 35.047 -17.276 -16.620 1.00 17.68 101 ALA A O 1
ATOM 673 N N . GLU A 1 102 ? 35.689 -15.169 -16.164 1.00 16.25 102 GLU A N 1
ATOM 674 C CA . GLU A 1 102 ? 35.013 -15.131 -14.878 1.00 21.74 102 GLU A CA 1
ATOM 675 C C . GLU A 1 102 ? 33.500 -15.241 -15.071 1.00 14.76 102 GLU A C 1
ATOM 676 O O . GLU A 1 102 ? 32.824 -15.943 -14.316 1.00 15.41 102 GLU A O 1
ATOM 682 N N . ILE A 1 103 ? 32.989 -14.545 -16.077 1.00 13.21 103 ILE A N 1
ATOM 683 C CA . ILE A 1 103 ? 31.544 -14.598 -16.393 1.00 14.15 103 ILE A CA 1
ATOM 684 C C . ILE A 1 103 ? 31.132 -15.991 -16.856 1.00 12.34 103 ILE A C 1
ATOM 685 O O . ILE A 1 103 ? 30.125 -16.529 -16.392 1.00 11.57 103 ILE A O 1
ATOM 690 N N . LEU A 1 104 ? 31.930 -16.599 -17.734 1.00 15.99 104 LEU A N 1
ATOM 691 C CA . LEU A 1 104 ? 31.646 -17.964 -18.185 1.00 16.49 104 LEU A CA 1
ATOM 692 C C . LEU A 1 104 ? 31.671 -18.978 -17.047 1.00 17.79 104 LEU A C 1
ATOM 693 O O . LEU A 1 104 ? 30.819 -19.864 -16.975 1.00 15.24 104 LEU A O 1
ATOM 698 N N . ALA A 1 105 ? 32.633 -18.837 -16.134 1.00 16.27 105 ALA A N 1
ATOM 699 C CA . ALA A 1 105 ? 32.698 -19.721 -14.978 1.00 16.49 105 ALA A CA 1
ATOM 700 C C . ALA A 1 105 ? 31.462 -19.581 -14.081 1.00 13.22 105 ALA A C 1
ATOM 701 O O . ALA A 1 105 ? 31.003 -20.559 -13.501 1.00 15.61 105 ALA A O 1
ATOM 703 N N . GLU A 1 106 ? 30.945 -18.366 -13.953 1.00 13.10 106 GLU A N 1
ATOM 704 C CA . GLU A 1 106 ? 29.779 -18.148 -13.093 1.00 13.81 106 GLU A CA 1
ATOM 705 C C . GLU A 1 106 ? 28.538 -18.738 -13.748 1.00 14.03 106 GLU A C 1
ATOM 706 O O . GLU A 1 106 ? 27.703 -19.347 -13.073 1.00 12.96 106 GLU A O 1
ATOM 712 N N . ILE A 1 107 ? 28.443 -18.564 -15.064 1.00 16.60 107 ILE A N 1
ATOM 713 C CA . ILE A 1 107 ? 27.371 -19.181 -15.847 1.00 14.01 107 ILE A CA 1
ATOM 714 C C . ILE A 1 107 ? 27.375 -20.701 -15.648 1.00 13.85 107 ILE A C 1
ATOM 715 O O . ILE A 1 107 ? 26.345 -21.299 -15.333 1.00 17.35 107 ILE A O 1
ATOM 720 N N . ALA A 1 108 ? 28.551 -21.314 -15.767 1.00 13.15 108 ALA A N 1
ATOM 721 C CA . ALA A 1 108 ? 28.692 -22.742 -15.528 1.00 15.19 108 ALA A CA 1
ATOM 722 C C . ALA A 1 108 ? 28.269 -23.136 -14.109 1.00 16.08 108 ALA A C 1
ATOM 723 O O . ALA A 1 108 ? 27.625 -24.146 -13.915 1.00 14.61 108 ALA A O 1
ATOM 725 N N . ARG A 1 109 ? 28.602 -22.310 -13.118 1.00 16.00 109 ARG A N 1
ATOM 726 C CA . ARG A 1 109 ? 28.247 -22.625 -11.736 1.00 13.29 109 ARG A CA 1
ATOM 727 C C . ARG A 1 109 ? 26.734 -22.687 -11.526 1.00 13.34 109 ARG A C 1
ATOM 728 O O . ARG A 1 109 ? 26.223 -23.584 -10.832 1.00 15.07 109 ARG A O 1
ATOM 736 N N . ILE A 1 110 ? 26.018 -21.749 -12.146 1.00 13.51 110 ILE A N 1
ATOM 737 C CA . ILE A 1 110 ? 24.590 -21.615 -11.874 1.00 14.66 110 ILE A CA 1
ATOM 738 C C . ILE A 1 110 ? 23.697 -22.431 -12.812 1.00 12.82 110 ILE A C 1
ATOM 739 O O . ILE A 1 110 ? 22.517 -22.618 -12.536 1.00 12.98 110 ILE A O 1
ATOM 744 N N . LEU A 1 111 ? 24.262 -22.940 -13.900 1.00 15.24 111 LEU A N 1
ATOM 745 C CA . LEU A 1 111 ? 23.557 -23.963 -14.685 1.00 13.42 111 LEU A CA 1
ATOM 746 C C . LEU A 1 111 ? 23.483 -25.249 -13.869 1.00 15.13 111 LEU A C 1
ATOM 747 O O . LEU A 1 111 ? 24.413 -25.567 -13.133 1.00 18.34 111 LEU A O 1
ATOM 752 N N . ARG A 1 112 ? 22.390 -25.999 -13.991 1.00 14.92 112 ARG A N 1
ATOM 753 C CA . ARG A 1 112 ? 22.354 -27.352 -13.436 1.00 16.13 112 ARG A CA 1
ATOM 754 C C . ARG A 1 112 ? 23.025 -28.320 -14.419 1.00 16.86 112 ARG A C 1
ATOM 755 O O . ARG A 1 112 ? 23.199 -27.976 -15.593 1.00 18.28 112 ARG A O 1
ATOM 763 N N . PRO A 1 113 ? 23.440 -29.507 -13.943 1.00 18.11 113 PRO A N 1
ATOM 764 C CA . PRO A 1 113 ? 24.043 -30.477 -14.869 1.00 19.08 113 PRO A CA 1
ATOM 765 C C . PRO A 1 113 ? 23.051 -30.852 -15.964 1.00 19.26 113 PRO A C 1
ATOM 766 O O . PRO A 1 113 ? 21.915 -31.223 -15.660 1.00 19.57 113 PRO A O 1
ATOM 770 N N . GLY A 1 114 ? 23.470 -30.713 -17.219 1.00 21.25 114 GLY A N 1
ATOM 771 C CA . GLY A 1 114 ? 22.578 -30.932 -18.341 1.00 19.33 114 GLY A CA 1
ATOM 772 C C . GLY A 1 114 ? 21.968 -29.623 -18.827 1.00 17.94 114 GLY A C 1
ATOM 773 O O . GLY A 1 114 ? 21.308 -29.582 -19.868 1.00 17.97 114 GLY A O 1
ATOM 774 N N . GLY A 1 115 ? 22.168 -28.561 -18.054 1.00 16.87 115 GLY A N 1
ATOM 775 C CA . GLY A 1 115 ? 21.747 -27.232 -18.447 1.00 15.69 115 GLY A CA 1
ATOM 776 C C . GLY A 1 115 ? 22.610 -26.697 -19.570 1.00 15.47 115 GLY A C 1
ATOM 777 O O . GLY A 1 115 ? 23.766 -27.105 -19.718 1.00 15.96 115 GLY A O 1
ATOM 778 N N . CYS A 1 116 ? 22.053 -25.792 -20.377 1.00 14.89 116 CYS A N 1
ATOM 779 C CA . CYS A 1 116 ? 22.751 -25.333 -21.582 1.00 16.47 116 CYS A CA 1
ATOM 780 C C . CYS A 1 116 ? 22.896 -23.818 -21.647 1.00 18.53 116 CYS A C 1
ATOM 781 O O . CYS A 1 116 ? 21.958 -23.066 -21.357 1.00 13.31 116 CYS A O 1
ATOM 784 N N . LEU A 1 117 ? 24.079 -23.380 -22.049 1.00 13.90 117 LEU A N 1
ATOM 785 C CA . LEU A 1 117 ? 24.308 -21.991 -22.365 1.00 13.25 117 LEU A CA 1
ATOM 786 C C . LEU A 1 117 ? 24.231 -21.791 -23.874 1.00 13.75 117 LEU A C 1
ATOM 787 O O . LEU A 1 117 ? 24.754 -22.601 -24.641 1.00 14.61 117 LEU A O 1
ATOM 792 N N . PHE A 1 118 ? 23.530 -20.735 -24.279 1.00 13.38 118 PHE A N 1
ATOM 793 C CA . PHE A 1 118 ? 23.544 -20.236 -25.645 1.00 14.51 118 PHE A CA 1
ATOM 794 C C . PHE A 1 118 ? 24.057 -18.822 -25.570 1.00 13.40 118 PHE A C 1
ATOM 795 O O . PHE A 1 118 ? 23.512 -17.986 -24.847 1.00 12.73 118 PHE A O 1
ATOM 803 N N . LEU A 1 119 ? 25.109 -18.554 -26.326 1.00 13.86 119 LEU A N 1
ATOM 804 C CA . LEU A 1 119 ? 25.825 -17.300 -26.195 1.00 17.58 119 LEU A CA 1
ATOM 805 C C . LEU A 1 119 ? 26.066 -16.705 -27.573 1.00 16.80 119 LEU A C 1
ATOM 806 O O . LEU A 1 119 ? 26.318 -17.435 -28.529 1.00 19.33 119 LEU A O 1
ATOM 811 N N . LYS A 1 120 ? 25.974 -15.384 -27.682 1.00 14.23 120 LYS A N 1
ATOM 812 C CA . LYS A 1 120 ? 26.366 -14.721 -28.924 1.00 15.15 120 LYS A CA 1
ATOM 813 C C . LYS A 1 120 ? 27.414 -13.647 -28.625 1.00 20.79 120 LYS A C 1
ATOM 814 O O . LYS A 1 120 ? 27.259 -12.859 -27.693 1.00 14.69 120 LYS A O 1
ATOM 820 N N . GLU A 1 121 ? 28.487 -13.617 -29.406 1.00 17.24 121 GLU A N 1
ATOM 821 C CA . GLU A 1 121 ? 29.576 -12.681 -29.132 1.00 15.66 121 GLU A CA 1
ATOM 822 C C . GLU A 1 121 ? 30.221 -12.274 -30.440 1.00 20.84 121 GLU A C 1
ATOM 823 O O . GLU A 1 121 ? 30.440 -13.121 -31.307 1.00 18.11 121 GLU A O 1
ATOM 829 N N . PRO A 1 122 ? 30.501 -10.969 -30.609 1.00 19.08 122 PRO A N 1
ATOM 830 C CA . PRO A 1 122 ? 31.225 -10.594 -31.830 1.00 21.93 122 PRO A CA 1
ATOM 831 C C . PRO A 1 122 ? 32.690 -11.002 -31.694 1.00 19.21 122 PRO A C 1
ATOM 832 O O . PRO A 1 122 ? 33.306 -10.743 -30.660 1.00 21.04 122 PRO A O 1
ATOM 836 N N . VAL A 1 123 ? 33.237 -11.658 -32.718 1.00 27.33 123 VAL A N 1
ATOM 837 C CA . VAL A 1 123 ? 34.607 -12.157 -32.647 1.00 24.62 123 VAL A CA 1
ATOM 838 C C . VAL A 1 123 ? 35.447 -11.686 -33.828 1.00 25.10 123 VAL A C 1
ATOM 839 O O . VAL A 1 123 ? 34.914 -11.221 -34.818 1.00 25.08 123 VAL A O 1
ATOM 843 N N . GLU A 1 124 ? 36.765 -11.799 -33.694 1.00 29.66 124 GLU A N 1
ATOM 844 C CA . GLU A 1 124 ? 37.691 -11.426 -34.763 1.00 37.20 124 GLU A CA 1
ATOM 845 C C . GLU A 1 124 ? 38.041 -12.638 -35.604 1.00 37.15 124 GLU A C 1
ATOM 846 O O . GLU A 1 124 ? 38.259 -13.720 -35.065 1.00 34.85 124 GLU A O 1
ATOM 852 N N . THR A 1 125 ? 38.117 -12.455 -36.917 1.00 41.32 125 THR A N 1
ATOM 853 C CA . THR A 1 125 ? 38.474 -13.554 -37.811 1.00 47.13 125 THR A CA 1
ATOM 854 C C . THR A 1 125 ? 39.940 -13.921 -37.643 1.00 53.75 125 THR A C 1
ATOM 855 O O . THR A 1 125 ? 40.349 -15.045 -37.935 1.00 61.64 125 THR A O 1
ATOM 859 N N . ALA A 1 126 ? 40.726 -12.962 -37.169 1.00 50.16 126 ALA A N 1
ATOM 860 C CA . ALA A 1 126 ? 42.147 -13.180 -36.954 1.00 48.85 126 ALA A CA 1
ATOM 861 C C . ALA A 1 126 ? 42.608 -12.545 -35.648 1.00 44.72 126 ALA A C 1
ATOM 862 O O . ALA A 1 126 ? 42.036 -11.553 -35.187 1.00 41.69 126 ALA A O 1
ATOM 864 N N . VAL A 1 127 ? 43.649 -13.123 -35.057 1.00 47.93 127 VAL A N 1
ATOM 865 C CA . VAL A 1 127 ? 44.119 -12.709 -33.741 1.00 49.43 127 VAL A CA 1
ATOM 866 C C . VAL A 1 127 ? 44.684 -11.286 -33.728 1.00 49.87 127 VAL A C 1
ATOM 867 O O . VAL A 1 127 ? 45.585 -10.948 -34.493 1.00 51.51 127 VAL A O 1
ATOM 871 N N . ASP A 1 128 ? 44.133 -10.457 -32.852 1.00 46.83 128 ASP A N 1
ATOM 872 C CA . ASP A 1 128 ? 44.645 -9.113 -32.632 1.00 47.56 128 ASP A CA 1
ATOM 873 C C . ASP A 1 128 ? 44.850 -8.927 -31.135 1.00 41.88 128 ASP A C 1
ATOM 874 O O . ASP A 1 128 ? 43.886 -8.818 -30.375 1.00 37.31 128 ASP A O 1
ATOM 879 N N . ASN A 1 129 ? 46.110 -8.906 -30.709 1.00 39.52 129 ASN A N 1
ATOM 880 C CA . ASN A 1 129 ? 46.425 -8.777 -29.288 1.00 40.01 129 ASN A CA 1
ATOM 881 C C . ASN A 1 129 ? 46.343 -7.346 -28.768 1.00 44.26 129 ASN A C 1
ATOM 882 O O . ASN A 1 129 ? 46.762 -7.064 -27.650 1.00 47.11 129 ASN A O 1
ATOM 887 N N . ASN A 1 130 ? 45.799 -6.447 -29.581 1.00 46.34 130 ASN A N 1
ATOM 888 C CA . ASN A 1 130 ? 45.584 -5.065 -29.165 1.00 48.42 130 ASN A CA 1
ATOM 889 C C . ASN A 1 130 ? 44.153 -4.835 -28.694 1.00 49.73 130 ASN A C 1
ATOM 890 O O . ASN A 1 130 ? 43.819 -3.755 -28.206 1.00 54.34 130 ASN A O 1
ATOM 895 N N . SER A 1 131 ? 43.305 -5.848 -28.857 1.00 46.84 131 SER A N 1
ATOM 896 C CA . SER A 1 131 ? 41.906 -5.731 -28.460 1.00 43.94 131 SER A CA 1
ATOM 897 C C . SER A 1 131 ? 41.442 -6.943 -27.671 1.00 37.12 131 SER A C 1
ATOM 898 O O . SER A 1 131 ? 41.983 -8.037 -27.823 1.00 37.91 131 SER A O 1
ATOM 901 N N . LYS A 1 132 ? 40.425 -6.745 -26.839 1.00 38.27 132 LYS A N 1
ATOM 902 C CA . LYS A 1 132 ? 39.886 -7.820 -26.013 1.00 38.42 132 LYS A CA 1
ATOM 903 C C . LYS A 1 132 ? 38.936 -8.745 -26.780 1.00 35.16 132 LYS A C 1
ATOM 904 O O . LYS A 1 132 ? 38.522 -9.789 -26.269 1.00 30.06 132 LYS A O 1
ATOM 910 N N . VAL A 1 133 ? 38.593 -8.363 -28.003 1.00 35.19 133 VAL A N 1
ATOM 911 C CA . VAL A 1 133 ? 37.798 -9.236 -28.856 1.00 34.15 133 VAL A CA 1
ATOM 912 C C . VAL A 1 133 ? 38.564 -10.538 -29.101 1.00 36.65 133 VAL A C 1
ATOM 913 O O . VAL A 1 133 ? 39.766 -10.518 -29.365 1.00 38.22 133 VAL A O 1
ATOM 917 N N . LYS A 1 134 ? 37.877 -11.669 -28.980 1.00 31.01 134 LYS A N 1
ATOM 918 C CA . LYS A 1 134 ? 38.509 -12.974 -29.184 1.00 37.14 134 LYS A CA 1
ATOM 919 C C . LYS A 1 134 ? 38.292 -13.484 -30.595 1.00 36.00 134 LYS A C 1
ATOM 920 O O . LYS A 1 134 ? 37.571 -12.880 -31.387 1.00 44.66 134 LYS A O 1
ATOM 926 N N . THR A 1 135 ? 38.926 -14.611 -30.906 1.00 32.66 135 THR A N 1
ATOM 927 C CA . THR A 1 135 ? 38.557 -15.383 -32.075 1.00 35.06 135 THR A CA 1
ATOM 928 C C . THR A 1 135 ? 37.482 -16.373 -31.644 1.00 30.38 135 THR A C 1
ATOM 929 O O . THR A 1 135 ? 37.240 -16.554 -30.447 1.00 33.10 135 THR A O 1
ATOM 933 N N . ALA A 1 136 ? 36.849 -17.015 -32.621 1.00 35.31 136 ALA A N 1
ATOM 934 C CA . ALA A 1 136 ? 35.879 -18.067 -32.342 1.00 37.28 136 ALA A CA 1
ATOM 935 C C . ALA A 1 136 ? 36.539 -19.202 -31.560 1.00 40.30 136 ALA A C 1
ATOM 936 O O . ALA A 1 136 ? 35.952 -19.752 -30.626 1.00 34.30 136 ALA A O 1
ATOM 938 N N . SER A 1 137 ? 37.773 -19.532 -31.935 1.00 42.80 137 SER A N 1
ATOM 939 C CA . SER A 1 137 ? 38.509 -20.608 -31.279 1.00 40.74 137 SER A CA 1
ATOM 940 C C . SER A 1 137 ? 38.790 -20.345 -29.802 1.00 39.06 137 SER A C 1
ATOM 941 O O . SER A 1 137 ? 38.581 -21.217 -28.959 1.00 42.68 137 SER A O 1
ATOM 944 N N . LYS A 1 138 ? 39.280 -19.147 -29.497 1.00 32.35 138 LYS A N 1
ATOM 945 C CA . LYS A 1 138 ? 39.596 -18.769 -28.130 1.00 36.34 138 LYS A CA 1
ATOM 946 C C . LYS A 1 138 ? 38.330 -18.732 -27.277 1.00 35.80 138 LYS A C 1
ATOM 947 O O . LYS A 1 138 ? 38.349 -19.100 -26.103 1.00 28.32 138 LYS A O 1
ATOM 953 N N . LEU A 1 139 ? 37.230 -18.290 -27.874 1.00 35.60 139 LEU A N 1
ATOM 954 C CA . LEU A 1 139 ? 35.960 -18.248 -27.158 1.00 32.73 139 LEU A CA 1
ATOM 955 C C . LEU A 1 139 ? 35.466 -19.659 -26.816 1.00 27.80 139 LEU A C 1
ATOM 956 O O . LEU A 1 139 ? 35.017 -19.908 -25.696 1.00 31.42 139 LEU A O 1
ATOM 961 N N . CYS A 1 140 ? 35.565 -20.577 -27.772 1.00 31.62 140 CYS A N 1
ATOM 962 C CA . CYS A 1 140 ? 35.220 -21.975 -27.523 1.00 31.55 140 CYS A CA 1
ATOM 963 C C . CYS A 1 140 ? 36.063 -22.574 -26.402 1.00 34.39 140 CYS A C 1
ATOM 964 O O . CYS A 1 140 ? 35.546 -23.284 -25.541 1.00 28.49 140 CYS A O 1
ATOM 967 N N . SER A 1 141 ? 37.360 -22.274 -26.409 1.00 38.28 141 SER A N 1
ATOM 968 C CA . SER A 1 141 ? 38.263 -22.761 -25.370 1.00 33.41 141 SER A CA 1
ATOM 969 C C . SER A 1 141 ? 37.906 -22.179 -24.013 1.00 31.33 141 SER A C 1
ATOM 970 O O . SER A 1 141 ? 38.070 -22.830 -22.977 1.00 30.54 141 SER A O 1
ATOM 973 N N . ALA A 1 142 ? 37.413 -20.946 -24.022 1.00 31.50 142 ALA A N 1
ATOM 974 C CA . ALA A 1 142 ? 36.981 -20.293 -22.798 1.00 30.87 142 ALA A CA 1
ATOM 975 C C . ALA A 1 142 ? 35.793 -21.032 -22.175 1.00 23.29 142 ALA A C 1
ATOM 976 O O . ALA A 1 142 ? 35.758 -21.243 -20.960 1.00 20.41 142 ALA A O 1
ATOM 978 N N . LEU A 1 143 ? 34.838 -21.430 -23.012 1.00 26.23 143 LEU A N 1
ATOM 979 C CA . LEU A 1 143 ? 33.713 -22.244 -22.562 1.00 24.91 143 LEU A CA 1
ATOM 980 C C . LEU A 1 143 ? 34.193 -23.574 -21.989 1.00 24.45 143 LEU A C 1
ATOM 981 O O . LEU A 1 143 ? 33.723 -24.024 -20.944 1.00 21.06 143 LEU A O 1
ATOM 986 N N . THR A 1 144 ? 35.141 -24.208 -22.671 1.00 24.27 144 THR A N 1
ATOM 987 C CA . THR A 1 144 ? 35.691 -25.470 -22.178 1.00 24.97 144 THR A CA 1
ATOM 988 C C . THR A 1 144 ? 36.361 -25.322 -20.809 1.00 24.09 144 THR A C 1
ATOM 989 O O . THR A 1 144 ? 36.108 -26.111 -19.888 1.00 25.70 144 THR A O 1
ATOM 993 N N . LEU A 1 145 ? 37.176 -24.289 -20.663 1.00 24.72 145 LEU A N 1
ATOM 994 C CA . LEU A 1 145 ? 37.888 -24.053 -19.411 1.00 26.71 145 LEU A CA 1
ATOM 995 C C . LEU A 1 145 ? 36.935 -23.672 -18.290 1.00 28.28 145 LEU A C 1
ATOM 996 O O . LEU A 1 145 ? 37.232 -23.885 -17.114 1.00 28.45 145 LEU A O 1
ATOM 1001 N N . SER A 1 146 ? 35.780 -23.116 -18.646 1.00 23.41 146 SER A N 1
ATOM 1002 C CA . SER A 1 146 ? 34.789 -22.778 -17.635 1.00 23.88 146 SER A CA 1
ATOM 1003 C C . SER A 1 146 ? 34.107 -24.037 -17.116 1.00 24.11 146 SER A C 1
ATOM 1004 O O . SER A 1 146 ? 33.415 -24.000 -16.104 1.00 27.00 146 SER A O 1
ATOM 1007 N N . GLY A 1 147 ? 34.298 -25.154 -17.810 1.00 21.67 147 GLY A N 1
ATOM 1008 C CA . GLY A 1 147 ? 33.765 -26.417 -17.353 1.00 27.08 147 GLY A CA 1
ATOM 1009 C C . GLY A 1 147 ? 32.642 -26.978 -18.209 1.00 31.24 147 GLY A C 1
ATOM 1010 O O . GLY A 1 147 ? 32.040 -27.978 -17.841 1.00 32.07 147 GLY A O 1
ATOM 1011 N N . LEU A 1 148 ? 32.361 -26.354 -19.350 1.00 22.66 148 LEU A N 1
ATOM 1012 C CA . LEU A 1 148 ? 31.272 -26.829 -20.207 1.00 21.81 148 LEU A CA 1
ATOM 1013 C C . LEU A 1 148 ? 31.730 -27.927 -21.161 1.00 26.97 148 LEU A C 1
ATOM 1014 O O . LEU A 1 148 ? 32.902 -27.990 -21.520 1.00 24.47 148 LEU A O 1
ATOM 1019 N N . VAL A 1 149 ? 30.795 -28.788 -21.565 1.00 19.12 149 VAL A N 1
ATOM 1020 C CA . VAL A 1 149 ? 31.076 -29.847 -22.531 1.00 20.67 149 VAL A CA 1
ATOM 1021 C C . VAL A 1 149 ? 30.146 -29.723 -23.733 1.00 25.44 149 VAL A C 1
ATOM 1022 O O . VAL A 1 149 ? 29.245 -28.877 -23.741 1.00 21.41 149 VAL A O 1
ATOM 1026 N N . GLU A 1 150 ? 30.372 -30.564 -24.739 1.00 25.60 150 GLU A N 1
ATOM 1027 C CA . GLU A 1 150 ? 29.653 -30.475 -26.011 1.00 26.55 150 GLU A CA 1
ATOM 1028 C C . GLU A 1 150 ? 29.623 -29.027 -26.502 1.00 24.91 150 GLU A C 1
ATOM 1029 O O . GLU A 1 150 ? 28.567 -28.509 -26.858 1.00 26.06 150 GLU A O 1
ATOM 1035 N N . VAL A 1 151 ? 30.777 -28.369 -26.490 1.00 23.04 151 VAL A N 1
ATOM 1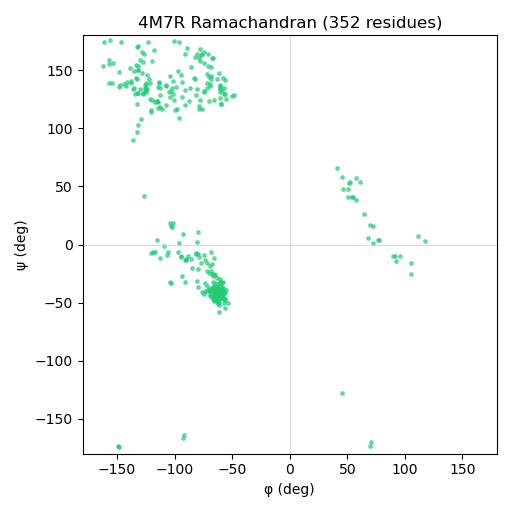036 C CA . VAL A 1 151 ? 30.857 -26.972 -26.922 1.00 24.18 151 VAL A CA 1
ATOM 1037 C C . VAL A 1 151 ? 30.857 -26.916 -28.447 1.00 28.22 151 VAL A C 1
ATOM 1038 O O . VAL A 1 151 ? 31.732 -27.487 -29.095 1.00 28.05 151 VAL A O 1
ATOM 1042 N N . LYS A 1 152 ? 29.854 -26.257 -29.016 1.00 22.82 152 LYS A N 1
ATOM 1043 C CA . LYS A 1 152 ? 29.664 -26.263 -30.462 1.00 31.30 152 LYS A CA 1
ATOM 1044 C C . LYS A 1 152 ? 29.287 -24.885 -30.972 1.00 31.16 152 LYS A C 1
ATOM 1045 O O . LYS A 1 152 ? 28.485 -24.183 -30.357 1.00 25.06 152 LYS A O 1
ATOM 1051 N N . GLU A 1 153 ? 29.833 -24.522 -32.126 1.00 27.19 153 GLU A N 1
ATOM 1052 C CA . GLU A 1 153 ? 29.417 -23.309 -32.810 1.00 27.02 153 GLU A CA 1
ATOM 1053 C C . GLU A 1 153 ? 28.146 -23.603 -33.589 1.00 30.13 153 GLU A C 1
ATOM 1054 O O . GLU A 1 153 ? 28.092 -24.569 -34.348 1.00 30.99 153 GLU A O 1
ATOM 1060 N N . LEU A 1 154 ? 27.126 -22.771 -33.403 1.00 21.95 154 LEU A N 1
ATOM 1061 C CA . LEU A 1 154 ? 25.818 -23.000 -34.007 1.00 22.39 154 LEU A CA 1
ATOM 1062 C C . LEU A 1 154 ? 25.526 -22.118 -35.218 1.00 30.79 154 LEU A C 1
ATOM 1063 O O . LEU A 1 154 ? 24.822 -22.540 -36.130 1.00 30.22 154 LEU A O 1
ATOM 1068 N N . GLN A 1 155 ? 26.039 -20.892 -35.211 1.00 28.25 155 GLN A N 1
ATOM 1069 C CA . GLN A 1 155 ? 25.772 -19.932 -36.288 1.00 33.20 155 GLN A CA 1
ATOM 1070 C C . GLN A 1 155 ? 26.897 -18.908 -36.414 1.00 31.13 155 GLN A C 1
ATOM 1071 O O . GLN A 1 155 ? 27.631 -18.664 -35.454 1.00 25.43 155 GLN A O 1
ATOM 1077 N N . ARG A 1 156 ? 27.030 -18.327 -37.606 1.00 30.54 156 ARG A N 1
ATOM 1078 C CA . ARG A 1 156 ? 27.894 -17.165 -37.837 1.00 33.23 156 ARG A CA 1
ATOM 1079 C C . ARG A 1 156 ? 27.095 -16.129 -38.604 1.00 37.75 156 ARG A C 1
ATOM 1080 O O . ARG A 1 156 ? 26.463 -16.450 -39.606 1.00 39.54 156 ARG A O 1
ATOM 1088 N N . GLU A 1 157 ? 27.109 -14.888 -38.133 1.00 31.94 157 GLU A N 1
ATOM 1089 C CA . GLU A 1 157 ? 26.344 -13.828 -38.785 1.00 40.41 157 GLU A CA 1
ATOM 1090 C C . GLU A 1 157 ? 27.201 -12.590 -38.996 1.00 38.21 157 GLU A C 1
ATOM 1091 O O . GLU A 1 157 ? 28.120 -12.335 -38.227 1.00 28.67 157 GLU A O 1
ATOM 1097 N N . PRO A 1 158 ? 26.907 -11.814 -40.045 1.00 40.98 158 PRO A N 1
ATOM 1098 C CA . PRO A 1 158 ? 27.558 -10.508 -40.158 1.00 41.46 158 PRO A CA 1
ATOM 1099 C C . PRO A 1 158 ? 26.890 -9.517 -39.213 1.00 40.92 158 PRO A C 1
ATOM 1100 O O . PRO A 1 158 ? 25.743 -9.726 -38.816 1.00 40.79 158 PRO A O 1
ATOM 1104 N N . LEU A 1 159 ? 27.601 -8.453 -38.857 1.00 37.25 159 LEU A N 1
ATOM 1105 C CA . LEU A 1 159 ? 27.031 -7.397 -38.030 1.00 36.17 159 LEU A CA 1
ATOM 1106 C C . LEU A 1 159 ? 26.239 -6.412 -38.879 1.00 37.99 159 LEU A C 1
ATOM 1107 O O . LEU A 1 159 ? 26.631 -6.106 -39.999 1.00 36.97 159 LEU A O 1
ATOM 1112 N N . THR A 1 160 ? 25.132 -5.915 -38.336 1.00 39.15 160 THR A N 1
ATOM 1113 C CA . THR A 1 160 ? 24.373 -4.832 -38.956 1.00 39.57 160 THR A CA 1
ATOM 1114 C C . THR A 1 160 ? 25.144 -3.530 -38.751 1.00 43.62 160 THR A C 1
ATOM 1115 O O . THR A 1 160 ? 26.077 -3.495 -37.948 1.00 37.60 160 THR A O 1
ATOM 1119 N N . PRO A 1 161 ? 24.781 -2.455 -39.484 1.00 46.24 161 PRO A N 1
ATOM 1120 C CA . PRO A 1 161 ? 25.523 -1.204 -39.268 1.00 49.98 161 PRO A CA 1
ATOM 1121 C C . PRO A 1 161 ? 25.442 -0.714 -37.820 1.00 48.59 161 PRO A C 1
ATOM 1122 O O . PRO A 1 161 ? 26.431 -0.192 -37.301 1.00 50.81 161 PRO A O 1
ATOM 1126 N N . GLU A 1 162 ? 24.286 -0.894 -37.185 1.00 47.56 162 GLU A N 1
ATOM 1127 C CA . GLU A 1 162 ? 24.088 -0.481 -35.796 1.00 49.16 162 GLU A CA 1
ATOM 1128 C C . GLU A 1 162 ? 24.964 -1.282 -34.839 1.00 43.89 162 GLU A C 1
ATOM 1129 O O . GLU A 1 162 ? 25.549 -0.729 -33.906 1.00 44.53 162 GLU A O 1
ATOM 1135 N N . GLU A 1 163 ? 25.053 -2.585 -35.074 1.00 34.90 163 GLU A N 1
ATOM 1136 C CA . GLU A 1 163 ? 25.916 -3.437 -34.261 1.00 35.03 163 GLU A CA 1
ATOM 1137 C C . GLU A 1 163 ? 27.375 -3.086 -34.486 1.00 31.91 163 GLU A C 1
ATOM 1138 O O . GLU A 1 163 ? 28.195 -3.191 -33.578 1.00 28.16 163 GLU A O 1
ATOM 1144 N N . VAL A 1 164 ? 27.712 -2.660 -35.699 1.00 32.94 164 VAL A N 1
ATOM 1145 C CA . VAL A 1 164 ? 29.065 -2.181 -35.942 1.00 34.68 164 VAL A CA 1
ATOM 1146 C C . VAL A 1 164 ? 29.330 -0.924 -35.109 1.00 34.53 164 VAL A C 1
ATOM 1147 O O . VAL A 1 164 ? 30.399 -0.776 -34.511 1.00 33.81 164 VAL A O 1
ATOM 1151 N N . GLN A 1 165 ? 28.340 -0.038 -35.051 1.00 43.49 165 GLN A N 1
ATOM 1152 C CA . GLN A 1 165 ? 28.471 1.182 -34.262 1.00 47.86 165 GLN A CA 1
ATOM 1153 C C . GLN A 1 165 ? 28.564 0.824 -32.782 1.00 45.04 165 GLN A C 1
ATOM 1154 O O . GLN A 1 165 ? 29.400 1.359 -32.041 1.00 44.18 165 GLN A O 1
ATOM 1160 N N . SER A 1 166 ? 27.716 -0.110 -32.374 1.00 42.26 166 SER A N 1
ATOM 1161 C CA . SER A 1 166 ? 27.676 -0.582 -30.993 1.00 34.16 166 SER A CA 1
ATOM 1162 C C . SER A 1 166 ? 29.028 -1.124 -30.531 1.00 31.24 166 SER A C 1
ATOM 1163 O O . SER A 1 166 ? 29.465 -0.857 -29.405 1.00 34.55 166 SER A O 1
ATOM 1166 N N . VAL A 1 167 ? 29.699 -1.882 -31.393 1.00 25.04 167 VAL A N 1
ATOM 1167 C CA . VAL A 1 167 ? 31.037 -2.366 -31.077 1.00 25.80 167 VAL A CA 1
ATOM 1168 C C . VAL A 1 167 ? 32.001 -1.184 -30.925 1.00 39.21 167 VAL A C 1
ATOM 1169 O O . VAL A 1 167 ? 32.843 -1.176 -30.024 1.00 44.79 167 VAL A O 1
ATOM 1173 N N . ARG A 1 168 ? 31.864 -0.188 -31.797 1.00 45.68 168 ARG A N 1
ATOM 1174 C CA . ARG A 1 168 ? 32.666 1.030 -31.695 1.00 49.71 168 ARG A CA 1
ATOM 1175 C C . ARG A 1 168 ? 32.391 1.736 -30.377 1.00 46.89 168 ARG A C 1
ATOM 1176 O O . ARG A 1 168 ? 33.297 1.975 -29.584 1.00 50.47 168 ARG A O 1
ATOM 1184 N N . GLU A 1 169 ? 31.122 2.070 -30.170 1.00 47.45 169 GLU A N 1
ATOM 1185 C CA . GLU A 1 169 ? 30.680 2.838 -29.012 1.00 49.34 169 GLU A CA 1
ATOM 1186 C C . GLU A 1 169 ? 30.946 2.129 -27.682 1.00 51.40 169 GLU A C 1
ATOM 1187 O O . GLU A 1 169 ? 31.528 2.715 -26.771 1.00 51.70 169 GLU A O 1
ATOM 1193 N N . HIS A 1 170 ? 30.544 0.864 -27.579 1.00 46.38 170 HIS A N 1
ATOM 1194 C CA . HIS A 1 170 ? 30.590 0.156 -26.298 1.00 38.96 170 HIS A CA 1
ATOM 1195 C C . HIS A 1 170 ? 31.852 -0.663 -26.048 1.00 40.28 170 HIS A C 1
ATOM 1196 O O . HIS A 1 170 ? 32.228 -0.884 -24.897 1.00 43.04 170 HIS A O 1
ATOM 1203 N N . LEU A 1 171 ? 32.509 -1.119 -27.108 1.00 36.54 171 LEU A N 1
ATOM 1204 C CA . LEU A 1 171 ? 33.735 -1.899 -26.934 1.00 32.65 171 LEU A CA 1
ATOM 1205 C C . LEU A 1 171 ? 34.998 -1.143 -27.367 1.00 39.48 171 LEU A C 1
ATOM 1206 O O . LEU A 1 171 ? 36.102 -1.672 -27.255 1.00 43.42 171 LEU A O 1
ATOM 1211 N N . GLY A 1 172 ? 34.825 0.082 -27.858 1.00 47.36 172 GLY A N 1
ATOM 1212 C CA . GLY A 1 172 ? 35.941 0.900 -28.316 1.00 51.46 172 GLY A CA 1
ATOM 1213 C C . GLY A 1 172 ? 36.868 0.189 -29.289 1.00 57.20 172 GLY A C 1
ATOM 1214 O O . GLY A 1 172 ? 38.089 0.217 -29.134 1.00 61.25 172 GLY A O 1
ATOM 1215 N N . HIS A 1 173 ? 36.291 -0.452 -30.299 1.00 56.18 173 HIS A N 1
ATOM 1216 C CA . HIS A 1 173 ? 37.073 -1.288 -31.200 1.00 52.86 173 HIS A CA 1
ATOM 1217 C C . HIS A 1 173 ? 36.610 -1.159 -32.653 1.00 53.43 173 HIS A C 1
ATOM 1218 O O . HIS A 1 173 ? 35.412 -1.065 -32.936 1.00 52.42 173 HIS A O 1
ATOM 1225 N N . GLU A 1 174 ? 37.576 -1.132 -33.567 1.00 54.25 174 GLU A N 1
ATOM 1226 C CA . GLU A 1 174 ? 37.297 -1.017 -34.992 1.00 54.83 174 GLU A CA 1
ATOM 1227 C C . GLU A 1 174 ? 38.096 -2.054 -35.768 1.00 61.23 174 GLU A C 1
ATOM 1228 O O . GLU A 1 174 ? 39.328 -2.076 -35.716 1.00 63.66 174 GLU A O 1
ATOM 1234 N N . SER A 1 175 ? 37.388 -2.916 -36.490 1.00 64.87 175 SER A N 1
ATOM 1235 C CA . SER A 1 175 ? 38.028 -3.960 -37.282 1.00 63.36 175 SER A CA 1
ATOM 1236 C C . SER A 1 175 ? 37.234 -4.255 -38.550 1.00 60.56 175 SER A C 1
ATOM 1237 O O . SER A 1 175 ? 36.139 -3.727 -38.746 1.00 62.84 175 SER A O 1
ATOM 1240 N N . ASP A 1 176 ? 37.792 -5.102 -39.408 1.00 59.83 176 ASP A N 1
ATOM 1241 C CA . ASP A 1 176 ? 37.138 -5.469 -40.658 1.00 61.89 176 ASP A CA 1
ATOM 1242 C C . ASP A 1 176 ? 36.782 -6.952 -40.680 1.00 60.38 176 ASP A C 1
ATOM 1243 O O . ASP A 1 176 ? 36.282 -7.465 -41.681 1.00 64.06 176 ASP A O 1
ATOM 1248 N N . ASN A 1 177 ? 37.044 -7.634 -39.571 1.00 54.75 177 ASN A N 1
ATOM 1249 C CA . ASN A 1 177 ? 36.752 -9.059 -39.461 1.00 53.07 177 ASN A CA 1
ATOM 1250 C C . ASN A 1 177 ? 35.898 -9.381 -38.239 1.00 40.87 177 ASN A C 1
ATOM 1251 O O . ASN A 1 177 ? 36.142 -10.364 -37.541 1.00 33.83 177 ASN A O 1
ATOM 1256 N N . LEU A 1 178 ? 34.896 -8.545 -37.987 1.00 38.71 178 LEU A N 1
ATOM 1257 C CA . LEU A 1 178 ? 34.003 -8.740 -36.851 1.00 36.20 178 LEU A CA 1
ATOM 1258 C C . LEU A 1 178 ? 32.729 -9.466 -37.270 1.00 25.95 178 LEU A C 1
ATOM 1259 O O . LEU A 1 178 ? 31.876 -8.899 -37.952 1.00 29.63 178 LEU A O 1
ATOM 1264 N N . LEU A 1 179 ? 32.607 -10.723 -36.856 1.00 29.49 179 LEU A N 1
ATOM 1265 C CA . LEU A 1 179 ? 31.443 -11.526 -37.188 1.00 32.96 179 LEU A CA 1
ATOM 1266 C C . LEU A 1 179 ? 30.827 -11.887 -35.851 1.00 22.90 179 LEU A C 1
ATOM 1267 O O . LEU A 1 179 ? 31.511 -11.847 -34.837 1.00 24.61 179 LEU A O 1
ATOM 1272 N N . PHE A 1 180 ? 29.538 -12.220 -35.852 1.00 24.21 180 PHE A N 1
ATOM 1273 C CA . PHE A 1 180 ? 28.905 -12.793 -34.675 1.00 24.33 180 PHE A CA 1
ATOM 1274 C C . PHE A 1 180 ? 28.998 -14.302 -34.738 1.00 24.72 180 PHE A C 1
ATOM 1275 O O . PHE A 1 180 ? 28.697 -14.897 -35.774 1.00 29.44 180 PHE A O 1
ATOM 1283 N N . VAL A 1 181 ? 29.407 -14.927 -33.644 1.00 20.69 181 VAL A N 1
ATOM 1284 C CA . VAL A 1 181 ? 29.251 -16.370 -33.532 1.00 20.83 181 VAL A CA 1
ATOM 1285 C C . VAL A 1 181 ? 28.257 -16.695 -32.426 1.00 19.17 181 VAL A C 1
ATOM 1286 O O . VAL A 1 181 ? 28.245 -16.057 -31.364 1.00 17.85 181 VAL A O 1
ATOM 1290 N N . GLN A 1 182 ? 27.401 -17.669 -32.693 1.00 19.14 182 GLN A N 1
ATOM 1291 C CA . GLN A 1 182 ? 26.558 -18.207 -31.649 1.00 18.34 182 GLN A CA 1
ATOM 1292 C C . GLN A 1 182 ? 27.132 -19.549 -31.228 1.00 21.33 182 GLN A C 1
ATOM 1293 O O . GLN A 1 182 ? 27.373 -20.430 -32.067 1.00 21.20 182 GLN A O 1
ATOM 1299 N N . ILE A 1 183 ? 27.367 -19.694 -29.928 1.00 17.19 183 ILE A N 1
ATOM 1300 C CA . ILE A 1 183 ? 27.994 -20.901 -29.401 1.00 20.25 183 ILE A CA 1
ATOM 1301 C C . ILE A 1 183 ? 27.150 -21.451 -28.281 1.00 19.51 183 ILE A C 1
ATOM 1302 O O . ILE A 1 183 ? 26.517 -20.695 -27.546 1.00 18.87 183 ILE A O 1
ATOM 1307 N N . THR A 1 184 ? 27.152 -22.770 -28.154 1.00 20.16 184 THR A N 1
ATOM 1308 C CA . THR A 1 184 ? 26.451 -23.413 -27.063 1.00 18.76 184 THR A CA 1
ATOM 1309 C C . THR A 1 184 ? 27.395 -24.357 -26.318 1.00 17.04 184 THR A C 1
ATOM 1310 O O . THR A 1 184 ? 28.408 -24.778 -26.856 1.00 19.48 184 THR A O 1
ATOM 1314 N N . GLY A 1 185 ? 27.065 -24.642 -25.063 1.00 19.00 185 GLY A N 1
ATOM 1315 C CA . GLY A 1 185 ? 27.823 -25.577 -24.249 1.00 17.08 185 GLY A CA 1
ATOM 1316 C C . GLY A 1 185 ? 26.920 -26.097 -23.144 1.00 18.52 185 GLY A C 1
ATOM 1317 O O . GLY A 1 185 ? 25.966 -25.421 -22.748 1.00 17.09 185 GLY A O 1
ATOM 1318 N N . LYS A 1 186 ? 27.233 -27.285 -22.629 1.00 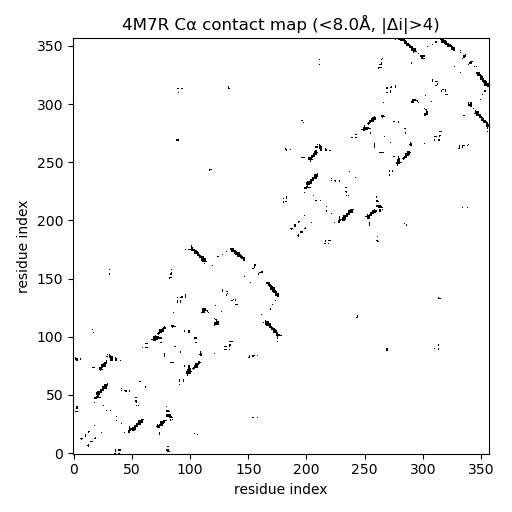17.44 186 LYS A N 1
ATOM 1319 C CA . LYS A 1 186 ? 26.374 -27.976 -21.669 1.00 17.58 186 LYS A CA 1
ATOM 1320 C C . LYS A 1 186 ? 27.148 -28.233 -20.380 1.00 22.06 186 LYS A C 1
ATOM 1321 O O . LYS A 1 186 ? 28.319 -28.608 -20.432 1.00 21.23 186 LYS A O 1
ATOM 1327 N N . LYS A 1 187 ? 26.508 -28.047 -19.228 1.00 18.51 187 LYS A N 1
ATOM 1328 C CA . LYS A 1 187 ? 27.174 -28.381 -17.971 1.00 23.77 187 LYS A CA 1
ATOM 1329 C C . LYS A 1 187 ? 27.157 -29.884 -17.712 1.00 18.77 187 LYS A C 1
ATOM 1330 O O . LYS A 1 187 ? 26.096 -30.512 -17.683 1.00 21.13 187 LYS A O 1
ATOM 1336 N N . PRO A 1 188 ? 28.339 -30.471 -17.512 1.00 25.38 188 PRO A N 1
ATOM 1337 C CA . PRO A 1 188 ? 28.402 -31.908 -17.251 1.00 27.70 188 PRO A CA 1
ATOM 1338 C C . PRO A 1 188 ? 28.044 -32.199 -15.805 1.00 27.80 188 PRO A C 1
ATOM 1339 O O . PRO A 1 188 ? 28.118 -31.310 -14.958 1.00 25.67 188 PRO A O 1
ATOM 1343 N N . ASN A 1 189 ? 27.673 -33.436 -15.521 1.00 32.78 189 ASN A N 1
ATOM 1344 C CA . ASN A 1 189 ? 27.547 -33.830 -14.136 1.00 41.36 189 ASN A CA 1
ATOM 1345 C C . ASN A 1 189 ? 28.939 -33.860 -13.500 1.00 41.70 189 ASN A C 1
ATOM 1346 O O . ASN A 1 189 ? 29.947 -34.044 -14.187 1.00 37.14 189 ASN A O 1
ATOM 1351 N N . PHE A 1 190 ? 28.994 -33.640 -12.194 1.00 41.26 190 PHE A N 1
ATOM 1352 C CA . PHE A 1 190 ? 30.267 -33.535 -11.514 1.00 43.73 190 PHE A CA 1
ATOM 1353 C C . PHE A 1 190 ? 30.985 -34.865 -11.458 1.00 42.12 190 PHE A C 1
ATOM 1354 O O . PHE A 1 190 ? 30.371 -35.892 -11.182 1.00 44.61 190 PHE A O 1
ATOM 1362 N N . GLU A 1 191 ? 32.286 -34.842 -11.727 1.00 45.25 191 GLU A N 1
ATOM 1363 C CA . GLU A 1 191 ? 33.094 -36.046 -11.699 1.00 51.02 191 GLU A CA 1
ATOM 1364 C C . GLU A 1 191 ? 34.321 -35.913 -10.815 1.00 56.19 191 GLU A C 1
ATOM 1365 O O . GLU A 1 191 ? 35.226 -35.129 -11.102 1.00 59.31 191 GLU A O 1
ATOM 1371 N N . ASP B 1 12 ? 70.794 -4.794 -4.457 1.00 45.35 12 ASP B N 1
ATOM 1372 C CA . ASP B 1 12 ? 69.416 -4.498 -4.071 1.00 45.88 12 ASP B CA 1
ATOM 1373 C C . ASP B 1 12 ? 68.977 -5.360 -2.886 1.00 46.43 12 ASP B C 1
ATOM 1374 O O . ASP B 1 12 ? 68.987 -6.594 -2.967 1.00 45.47 12 ASP B O 1
ATOM 1379 N N . LEU B 1 13 ? 68.595 -4.701 -1.793 1.00 42.70 13 LEU B N 1
ATOM 1380 C CA . LEU B 1 13 ? 68.259 -5.380 -0.542 1.00 42.94 13 LEU B CA 1
ATOM 1381 C C . LEU B 1 13 ? 67.061 -6.309 -0.689 1.00 41.22 13 LEU B C 1
ATOM 1382 O O . LEU B 1 13 ? 67.062 -7.428 -0.172 1.00 35.26 13 LEU B O 1
ATOM 1387 N N . GLY B 1 14 ? 66.035 -5.837 -1.387 1.00 38.40 14 GLY B N 1
ATOM 1388 C CA . GLY B 1 14 ? 64.868 -6.656 -1.641 1.00 34.16 14 GLY B CA 1
ATOM 1389 C C . GLY B 1 14 ? 65.218 -7.861 -2.491 1.00 28.05 14 GLY B C 1
ATOM 1390 O O . GLY B 1 14 ? 64.765 -8.971 -2.225 1.00 29.57 14 GLY B O 1
ATOM 1391 N N . THR B 1 15 ? 66.035 -7.645 -3.514 1.00 25.50 15 THR B N 1
ATOM 1392 C CA . THR B 1 15 ? 66.421 -8.729 -4.410 1.00 29.89 15 THR B CA 1
ATOM 1393 C C . THR B 1 15 ? 67.342 -9.721 -3.700 1.00 29.69 15 THR B C 1
ATOM 1394 O O . THR B 1 15 ? 67.215 -10.931 -3.885 1.00 23.44 15 THR B O 1
ATOM 1398 N N . GLU B 1 16 ? 68.249 -9.206 -2.871 1.00 32.91 16 GLU B N 1
ATOM 1399 C CA . GLU B 1 16 ? 69.103 -10.069 -2.055 1.00 34.81 16 GLU B CA 1
ATOM 1400 C C . GLU B 1 16 ? 68.254 -10.980 -1.182 1.00 25.80 16 GLU B C 1
ATOM 1401 O O . GLU B 1 16 ? 68.452 -12.195 -1.174 1.00 27.40 16 GLU B O 1
ATOM 1407 N N . ASN B 1 17 ? 67.295 -10.399 -0.466 1.00 26.99 17 ASN B N 1
ATOM 1408 C CA . ASN B 1 17 ? 66.409 -11.184 0.391 1.00 26.95 17 ASN B CA 1
ATOM 1409 C C . ASN B 1 17 ? 65.597 -12.256 -0.341 1.00 29.02 17 ASN B C 1
ATOM 1410 O O . ASN B 1 17 ? 65.507 -13.387 0.121 1.00 26.56 17 ASN B O 1
ATOM 1415 N N . LEU B 1 18 ? 64.998 -11.895 -1.474 1.00 22.27 18 LEU B N 1
ATOM 1416 C CA . LEU B 1 18 ? 64.219 -12.845 -2.269 1.00 20.26 18 LEU B CA 1
ATOM 1417 C C . LEU B 1 18 ? 65.087 -14.029 -2.698 1.00 19.03 18 LEU B C 1
ATOM 1418 O O . LEU B 1 18 ? 64.667 -15.186 -2.632 1.00 21.49 18 LEU B O 1
ATOM 1423 N N . TYR B 1 19 ? 66.305 -13.721 -3.124 1.00 19.33 19 TYR B N 1
ATOM 1424 C CA . TYR B 1 19 ? 67.272 -14.723 -3.562 1.00 20.64 19 TYR B CA 1
ATOM 1425 C C . TYR B 1 19 ? 67.665 -15.701 -2.443 1.00 20.24 19 TYR B C 1
ATOM 1426 O O . TYR B 1 19 ? 67.628 -16.925 -2.625 1.00 19.64 19 TYR B O 1
ATOM 1435 N N . PHE B 1 20 ? 68.036 -15.170 -1.281 1.00 19.24 20 PHE B N 1
ATOM 1436 C CA . PHE B 1 20 ? 68.465 -16.045 -0.194 1.00 22.85 20 PHE B CA 1
ATOM 1437 C C . PHE B 1 20 ? 67.293 -16.845 0.356 1.00 19.09 20 PHE B C 1
ATOM 1438 O O . PHE B 1 20 ? 67.392 -18.048 0.564 1.00 20.54 20 PHE B O 1
ATOM 1446 N N . GLN B 1 21 ? 66.159 -16.187 0.552 1.00 21.96 21 GLN B N 1
ATOM 1447 C CA . GLN B 1 21 ? 65.020 -16.851 1.157 1.00 25.09 21 GLN B CA 1
ATOM 1448 C C . GLN B 1 21 ? 64.348 -17.878 0.243 1.00 22.60 21 GLN B C 1
ATOM 1449 O O . GLN B 1 21 ? 63.570 -18.690 0.713 1.00 22.77 21 GLN B O 1
ATOM 1455 N N . SER B 1 22 ? 64.640 -17.831 -1.056 1.00 21.12 22 SER B N 1
ATOM 1456 C CA . SER B 1 22 ? 64.087 -18.807 -1.993 1.00 18.53 22 SER B CA 1
ATOM 1457 C C . SER B 1 22 ? 65.114 -19.886 -2.360 1.00 19.74 22 SER B C 1
ATOM 1458 O O . SER B 1 22 ? 64.914 -20.632 -3.321 1.00 22.77 22 SER B O 1
ATOM 1461 N N . ASN B 1 23 ? 66.196 -19.978 -1.585 1.00 19.98 23 ASN B N 1
ATOM 1462 C CA . ASN B 1 23 ? 67.278 -20.926 -1.861 1.00 20.86 23 ASN B CA 1
ATOM 1463 C C . ASN B 1 23 ? 67.905 -20.645 -3.229 1.00 20.15 23 ASN B C 1
ATOM 1464 O O . ASN B 1 23 ? 67.992 -21.538 -4.071 1.00 20.64 23 ASN B O 1
ATOM 1469 N N . ALA B 1 24 ? 68.324 -19.402 -3.440 1.00 19.15 24 ALA B N 1
ATOM 1470 C CA . ALA B 1 24 ? 68.913 -18.986 -4.710 1.00 18.54 24 ALA B CA 1
ATOM 1471 C C . ALA B 1 24 ? 67.963 -19.312 -5.860 1.00 18.23 24 ALA B C 1
ATOM 1472 O O . ALA B 1 24 ? 68.389 -19.789 -6.917 1.00 18.49 24 ALA B O 1
ATOM 1474 N N . MET B 1 25 ? 66.677 -19.069 -5.616 1.00 17.80 25 MET B N 1
ATOM 1475 C CA . MET B 1 25 ? 65.608 -19.241 -6.606 1.00 17.42 25 MET B CA 1
ATOM 1476 C C . MET B 1 25 ? 65.289 -20.694 -6.913 1.00 18.41 25 MET B C 1
ATOM 1477 O O . MET B 1 25 ? 64.423 -20.979 -7.742 1.00 21.29 25 MET B O 1
ATOM 1482 N N . ALA B 1 26 ? 65.972 -21.619 -6.246 1.00 19.53 26 ALA B N 1
ATOM 1483 C CA . ALA B 1 26 ? 65.685 -23.038 -6.430 1.00 20.74 26 ALA B CA 1
ATOM 1484 C C . ALA B 1 26 ? 64.247 -23.372 -6.033 1.00 21.73 26 ALA B C 1
ATOM 1485 O O . ALA B 1 26 ? 63.648 -24.286 -6.594 1.00 26.59 26 ALA B O 1
ATOM 1487 N N . ASP B 1 27 ? 63.699 -22.625 -5.075 1.00 22.93 27 ASP B N 1
ATOM 1488 C CA . ASP B 1 27 ? 62.317 -22.808 -4.634 1.00 24.75 27 ASP B CA 1
ATOM 1489 C C . ASP B 1 27 ? 61.317 -22.414 -5.730 1.00 25.46 27 ASP B C 1
ATOM 1490 O O . ASP B 1 27 ? 60.141 -22.751 -5.650 1.00 23.97 27 ASP B O 1
ATOM 1495 N N . PHE B 1 28 ? 61.780 -21.667 -6.724 1.00 21.18 28 PHE B N 1
ATOM 1496 C CA . PHE B 1 28 ? 60.924 -21.272 -7.838 1.00 20.91 28 PHE B CA 1
ATOM 1497 C C . PHE B 1 28 ? 61.259 -22.103 -9.076 1.00 24.65 28 PHE B C 1
ATOM 1498 O O . PHE B 1 28 ? 60.931 -21.709 -10.194 1.00 29.96 28 PHE B O 1
ATOM 1506 N N . GLY B 1 29 ? 61.935 -23.232 -8.881 1.00 21.61 29 GLY B N 1
ATOM 1507 C CA . GLY B 1 29 ? 62.280 -24.122 -9.977 1.00 26.86 29 GLY B CA 1
ATOM 1508 C C . GLY B 1 29 ? 63.326 -23.587 -10.945 1.00 28.51 29 GLY B C 1
ATOM 1509 O O . GLY B 1 29 ? 63.481 -24.105 -12.053 1.00 32.68 29 GLY B O 1
ATOM 1510 N N . ILE B 1 30 ? 64.056 -22.561 -10.522 1.00 21.91 30 ILE B N 1
ATOM 1511 C CA . ILE B 1 30 ? 65.087 -21.944 -11.353 1.00 22.54 30 ILE B CA 1
ATOM 1512 C C . ILE B 1 30 ? 66.427 -22.664 -11.181 1.00 32.38 30 ILE B C 1
ATOM 1513 O O . ILE B 1 30 ? 66.937 -22.775 -10.067 1.00 25.22 30 ILE B O 1
ATOM 1518 N N . SER B 1 31 ? 66.996 -23.144 -12.285 1.00 20.94 31 SER B N 1
ATOM 1519 C CA . SER B 1 31 ? 68.303 -23.782 -12.271 1.00 22.04 31 SER B CA 1
ATOM 1520 C C . SER B 1 31 ? 68.944 -23.686 -13.654 1.00 28.15 31 SER B C 1
ATOM 1521 O O . SER B 1 31 ? 68.348 -23.196 -14.610 1.00 21.95 31 SER B O 1
ATOM 1524 N N . ALA B 1 32 ? 70.170 -24.159 -13.745 1.00 23.41 32 ALA B N 1
ATOM 1525 C CA . ALA B 1 32 ? 70.902 -24.173 -15.003 1.00 27.93 32 ALA B CA 1
ATOM 1526 C C . ALA B 1 32 ? 70.078 -24.760 -16.163 1.00 29.59 32 ALA B C 1
ATOM 1527 O O . ALA B 1 32 ? 69.498 -25.844 -16.040 1.00 25.76 32 ALA B O 1
ATOM 1529 N N . GLY B 1 33 ? 70.009 -24.026 -17.275 1.00 24.44 33 GLY B N 1
ATOM 1530 C CA . GLY B 1 33 ? 69.383 -24.540 -18.481 1.00 25.32 33 GLY B CA 1
ATOM 1531 C C . GLY B 1 33 ? 67.898 -24.233 -18.609 1.00 24.44 33 GLY B C 1
ATOM 1532 O O . GLY B 1 33 ? 67.290 -24.475 -19.661 1.00 25.02 33 GLY B O 1
ATOM 1533 N N . GLN B 1 34 ? 67.297 -23.719 -17.540 1.00 23.15 34 GLN B N 1
ATOM 1534 C CA . GLN B 1 34 ? 65.865 -23.433 -17.556 1.00 22.31 34 GLN B CA 1
ATOM 1535 C C . GLN B 1 34 ? 65.549 -22.230 -18.443 1.00 21.46 34 GLN B C 1
ATOM 1536 O O . GLN B 1 34 ? 66.344 -21.287 -18.534 1.00 20.98 34 GLN B O 1
ATOM 1542 N N . PHE B 1 35 ? 64.379 -22.275 -19.077 1.00 21.39 35 PHE B N 1
ATOM 1543 C CA . PHE B 1 35 ? 63.825 -21.128 -19.795 1.00 22.15 35 PHE B CA 1
ATOM 1544 C C . PHE B 1 35 ? 62.795 -20.455 -18.911 1.00 19.22 35 PHE B C 1
ATOM 1545 O O . PHE B 1 35 ? 61.774 -21.048 -18.584 1.00 19.18 35 PHE B O 1
ATOM 1553 N N . VAL B 1 36 ? 63.077 -19.211 -18.535 1.00 18.23 36 VAL B N 1
ATOM 1554 C CA . VAL B 1 36 ? 62.273 -18.491 -17.544 1.00 17.05 36 VAL B CA 1
ATOM 1555 C C . VAL B 1 36 ? 61.798 -17.165 -18.125 1.00 16.37 36 VAL B C 1
ATOM 1556 O O . VAL B 1 36 ? 62.566 -16.481 -18.791 1.00 16.55 36 VAL B O 1
ATOM 1560 N N . ALA B 1 37 ? 60.533 -16.809 -17.890 1.00 15.71 3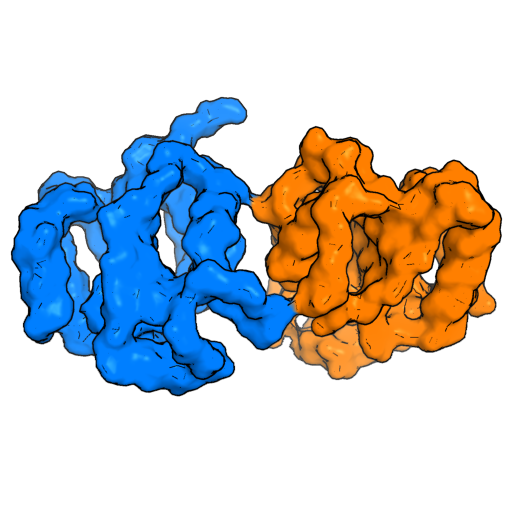7 ALA B N 1
ATOM 1561 C CA . ALA B 1 37 ? 60.073 -15.449 -18.166 1.00 16.90 37 ALA B CA 1
ATOM 1562 C C . ALA B 1 37 ? 59.859 -14.707 -16.851 1.00 16.84 37 ALA B C 1
ATOM 1563 O O . ALA B 1 37 ? 59.305 -15.268 -15.914 1.00 14.70 37 ALA B O 1
ATOM 1565 N N . VAL B 1 38 ? 60.307 -13.451 -16.793 1.00 13.87 38 VAL B N 1
ATOM 1566 C CA . VAL B 1 38 ? 60.112 -12.578 -15.634 1.00 14.41 38 VAL B CA 1
ATOM 1567 C C . VAL B 1 38 ? 59.170 -11.457 -16.040 1.00 17.42 38 VAL B C 1
ATOM 1568 O O . VAL B 1 38 ? 59.480 -10.666 -16.935 1.00 18.52 38 VAL B O 1
ATOM 1572 N N . VAL B 1 39 ? 58.022 -11.381 -15.383 1.00 12.57 39 VAL B N 1
ATOM 1573 C CA . VAL B 1 39 ? 57.028 -10.371 -15.732 1.00 14.77 39 VAL B CA 1
ATOM 1574 C C . VAL B 1 39 ? 57.103 -9.216 -14.730 1.00 18.35 39 VAL B C 1
ATOM 1575 O O . VAL B 1 39 ? 57.093 -9.440 -13.524 1.00 16.04 39 VAL B O 1
ATOM 1579 N N . TRP B 1 40 ? 57.185 -7.982 -15.236 1.00 12.19 40 TRP B N 1
ATOM 1580 C CA . TRP B 1 40 ? 57.331 -6.799 -14.388 1.00 12.17 40 TRP B CA 1
ATOM 1581 C C . TRP B 1 40 ? 56.329 -5.746 -14.837 1.00 13.51 40 TRP B C 1
ATOM 1582 O O . TRP B 1 40 ? 55.679 -5.912 -15.877 1.00 12.47 40 TRP B O 1
ATOM 1593 N N . ASP B 1 41 ? 56.172 -4.680 -14.054 1.00 12.45 41 ASP B N 1
ATOM 1594 C CA . ASP B 1 41 ? 55.366 -3.541 -14.516 1.00 12.85 41 ASP B CA 1
ATOM 1595 C C . ASP B 1 41 ? 55.918 -2.251 -13.932 1.00 13.34 41 ASP B C 1
ATOM 1596 O O . ASP B 1 41 ? 56.951 -2.273 -13.276 1.00 13.31 41 ASP B O 1
ATOM 1601 N N . LYS B 1 42 ? 55.235 -1.136 -14.151 1.00 13.88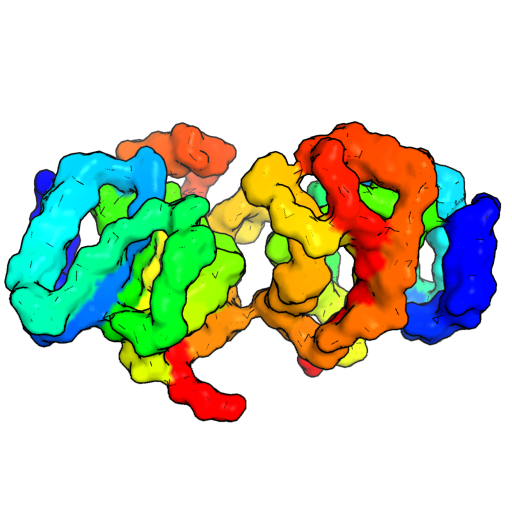 42 LYS B N 1
ATOM 1602 C CA . LYS B 1 42 ? 55.780 0.143 -13.719 1.00 14.59 42 LYS B CA 1
ATOM 1603 C C . LYS B 1 42 ? 55.838 0.307 -12.199 1.00 14.52 42 LYS B C 1
ATOM 1604 O O . LYS B 1 42 ? 56.401 1.289 -11.703 1.00 18.71 42 LYS B O 1
ATOM 1610 N N . SER B 1 43 ? 55.277 -0.649 -11.462 1.00 14.34 43 SER B N 1
ATOM 1611 C CA . SER B 1 43 ? 55.400 -0.614 -9.997 1.00 13.97 43 SER B CA 1
ATOM 1612 C C . SER B 1 43 ? 56.673 -1.331 -9.514 1.00 21.37 43 SER B C 1
ATOM 1613 O O . SER B 1 43 ? 57.031 -1.237 -8.345 1.00 18.43 43 SER B O 1
ATOM 1616 N N . SER B 1 44 ? 57.349 -2.041 -10.414 1.00 15.01 44 SER B N 1
ATOM 1617 C CA . SER B 1 44 ? 58.598 -2.745 -10.095 1.00 13.99 44 SER B CA 1
ATOM 1618 C C . SER B 1 44 ? 59.787 -1.777 -10.059 1.00 18.76 44 SER B C 1
ATOM 1619 O O . SER B 1 44 ? 60.131 -1.182 -11.082 1.00 23.54 44 SER B O 1
ATOM 1622 N N . PRO B 1 45 ? 60.426 -1.622 -8.886 1.00 21.30 45 PRO B N 1
ATOM 1623 C CA . PRO B 1 45 ? 61.615 -0.764 -8.817 1.00 23.45 45 PRO B CA 1
ATOM 1624 C C . PRO B 1 45 ? 62.679 -1.230 -9.798 1.00 24.33 45 PRO B C 1
ATOM 1625 O O . PRO B 1 45 ? 63.004 -2.417 -9.838 1.00 22.83 45 PRO B O 1
ATOM 1629 N N . VAL B 1 46 ? 63.191 -0.295 -10.592 1.00 23.58 46 VAL B N 1
ATOM 1630 C CA . VAL B 1 46 ? 64.116 -0.604 -11.683 1.00 23.18 46 VAL B CA 1
ATOM 1631 C C . VAL B 1 46 ? 65.359 -1.355 -11.216 1.00 19.71 46 VAL B C 1
ATOM 1632 O O . VAL B 1 46 ? 65.794 -2.305 -11.862 1.00 22.93 46 VAL B O 1
ATOM 1636 N N . GLU B 1 47 ? 65.915 -0.953 -10.077 1.00 29.20 47 GLU B N 1
ATOM 1637 C CA . GLU B 1 47 ? 67.099 -1.629 -9.563 1.00 31.04 47 GLU B CA 1
ATOM 1638 C C . GLU B 1 47 ? 66.784 -3.061 -9.149 1.00 29.47 47 GLU B C 1
ATOM 1639 O O . GLU B 1 47 ? 67.600 -3.960 -9.334 1.00 23.59 47 GLU B O 1
ATOM 1645 N N . ALA B 1 48 ? 65.594 -3.276 -8.600 1.00 27.73 48 ALA B N 1
ATOM 1646 C CA . ALA B 1 48 ? 65.221 -4.611 -8.162 1.00 27.69 48 ALA B CA 1
ATOM 1647 C C . ALA B 1 48 ? 65.031 -5.508 -9.381 1.00 22.01 48 ALA B C 1
ATOM 1648 O O . ALA B 1 48 ? 65.436 -6.673 -9.374 1.00 24.15 48 ALA B O 1
ATOM 1650 N N . LEU B 1 49 ? 64.429 -4.955 -10.430 1.00 18.31 49 LEU B N 1
ATOM 1651 C CA . LEU B 1 49 ? 64.262 -5.705 -11.660 1.00 18.70 49 LEU B CA 1
ATOM 1652 C C . LEU B 1 49 ? 65.615 -6.101 -12.246 1.00 20.45 49 LEU B C 1
ATOM 1653 O O . LEU B 1 49 ? 65.845 -7.271 -12.543 1.00 16.22 49 LEU B O 1
ATOM 1658 N N . LYS B 1 50 ? 66.508 -5.125 -12.408 1.00 22.14 50 LYS B N 1
ATOM 1659 C CA . LYS B 1 50 ? 67.824 -5.391 -12.991 1.00 26.12 50 LYS B CA 1
ATOM 1660 C C . LYS B 1 50 ? 68.602 -6.414 -12.184 1.00 19.08 50 LYS B C 1
ATOM 1661 O O . LYS B 1 50 ? 69.241 -7.307 -12.753 1.00 22.44 50 LYS B O 1
ATOM 1667 N N . GLY B 1 51 ? 68.544 -6.281 -10.863 1.00 19.13 51 GLY B N 1
ATOM 1668 C CA . GLY B 1 51 ? 69.217 -7.202 -9.967 1.00 26.02 51 GLY B CA 1
ATOM 1669 C C . GLY B 1 51 ? 68.694 -8.628 -10.033 1.00 24.94 51 GLY B C 1
ATOM 1670 O O . GLY B 1 51 ? 69.474 -9.577 -10.019 1.00 20.76 51 GLY B O 1
ATOM 1671 N N . LEU B 1 52 ? 67.372 -8.780 -10.078 1.00 21.68 52 LEU B N 1
ATOM 1672 C CA . LEU B 1 52 ? 66.756 -10.105 -10.195 1.00 21.92 52 LEU B CA 1
ATOM 1673 C C . LEU B 1 52 ? 67.113 -10.747 -11.534 1.00 18.99 52 LEU B C 1
ATOM 1674 O O . LEU B 1 52 ? 67.469 -11.931 -11.605 1.00 18.85 52 LEU B O 1
ATOM 1679 N N . VAL B 1 53 ? 67.015 -9.965 -12.602 1.00 16.81 53 VAL B N 1
ATOM 1680 C CA . VAL B 1 53 ? 67.382 -10.470 -13.931 1.00 17.50 53 VAL B CA 1
ATOM 1681 C C . VAL B 1 53 ? 68.840 -10.936 -13.967 1.00 19.19 53 VAL B C 1
ATOM 1682 O O . VAL B 1 53 ? 69.147 -11.987 -14.530 1.00 20.42 53 VAL B O 1
ATOM 1686 N N . ASP B 1 54 ? 69.734 -10.176 -13.343 1.00 19.13 54 ASP B N 1
ATOM 1687 C CA . ASP B 1 54 ? 71.138 -10.579 -13.277 1.00 23.86 54 ASP B CA 1
ATOM 1688 C C . ASP B 1 54 ? 71.311 -11.923 -12.570 1.00 22.08 54 ASP B C 1
ATOM 1689 O O . ASP B 1 54 ? 72.054 -12.785 -13.037 1.00 22.07 54 ASP B O 1
ATOM 1694 N N . LYS B 1 55 ? 70.625 -12.097 -11.444 1.00 20.69 55 LYS B N 1
ATOM 1695 C CA . LYS B 1 55 ? 70.685 -13.351 -10.707 1.00 22.63 55 LYS B CA 1
ATOM 1696 C C . LYS B 1 55 ? 70.137 -14.494 -11.558 1.00 20.32 55 LYS B C 1
ATOM 1697 O O . LYS B 1 55 ? 70.726 -15.575 -11.616 1.00 19.97 55 LYS B O 1
ATOM 1703 N N . LEU B 1 56 ? 69.011 -14.247 -12.220 1.00 17.98 56 LEU B N 1
ATOM 1704 C CA . LEU B 1 56 ? 68.378 -15.285 -13.022 1.00 15.66 56 LEU B CA 1
ATOM 1705 C C . LEU B 1 56 ? 69.260 -15.702 -14.195 1.00 16.42 56 LEU B C 1
ATOM 1706 O O . LEU B 1 56 ? 69.356 -16.880 -14.517 1.00 17.38 56 LEU B O 1
ATOM 1711 N N . GLN B 1 57 ? 69.915 -14.728 -14.810 1.00 16.46 57 GLN B N 1
ATOM 1712 C CA . GLN B 1 57 ? 70.816 -15.017 -15.921 1.00 17.14 57 GLN B CA 1
ATOM 1713 C C . GLN B 1 57 ? 71.990 -15.858 -15.463 1.00 18.76 57 GLN B C 1
ATOM 1714 O O . GLN B 1 57 ? 72.390 -16.811 -16.142 1.00 22.54 57 GLN B O 1
ATOM 1720 N N . ALA B 1 58 ? 72.537 -15.522 -14.299 1.00 20.04 58 ALA B N 1
ATOM 1721 C CA . ALA B 1 58 ? 73.653 -16.291 -13.762 1.00 23.38 58 ALA B CA 1
ATOM 1722 C C . ALA B 1 58 ? 73.241 -17.739 -13.457 1.00 24.03 58 ALA B C 1
ATOM 1723 O O . ALA B 1 58 ? 73.964 -18.667 -13.776 1.00 22.37 58 ALA B O 1
ATOM 1725 N N . LEU B 1 59 ? 72.069 -17.923 -12.857 1.00 21.80 59 LEU B N 1
ATOM 1726 C CA . LEU B 1 59 ? 71.572 -19.259 -12.538 1.00 19.09 59 LEU B CA 1
ATOM 1727 C C . LEU B 1 59 ? 71.249 -20.090 -13.779 1.00 19.93 59 LEU B C 1
ATOM 1728 O O . LEU B 1 59 ? 71.624 -21.254 -13.864 1.00 21.68 59 LEU B O 1
ATOM 1733 N N . THR B 1 60 ? 70.535 -19.504 -14.736 1.00 20.97 60 THR B N 1
ATOM 1734 C CA . THR B 1 60 ? 70.113 -20.258 -15.923 1.00 20.35 60 THR B CA 1
ATOM 1735 C C . THR B 1 60 ? 71.272 -20.530 -16.879 1.00 21.42 60 THR B C 1
ATOM 1736 O O . THR B 1 60 ? 71.297 -21.552 -17.546 1.00 22.64 60 THR B O 1
ATOM 1740 N N . GLY B 1 61 ? 72.218 -19.604 -16.944 1.00 21.05 61 GLY B N 1
ATOM 1741 C CA . GLY B 1 61 ? 73.410 -19.803 -17.749 1.00 22.08 61 GLY B CA 1
ATOM 1742 C C . GLY B 1 61 ? 73.172 -19.792 -19.249 1.00 22.83 61 GLY B C 1
ATOM 1743 O O . GLY B 1 61 ? 72.068 -19.526 -19.722 1.00 22.45 61 GLY B O 1
ATOM 1744 N N . ASN B 1 62 ? 74.229 -20.110 -19.994 1.00 25.52 62 ASN B N 1
ATOM 1745 C CA . ASN B 1 62 ? 74.202 -20.073 -21.456 1.00 33.57 62 ASN B CA 1
ATOM 1746 C C . ASN B 1 62 ? 73.176 -21.000 -22.091 1.00 33.16 62 ASN B C 1
ATOM 1747 O O . ASN B 1 62 ? 72.635 -20.697 -23.161 1.00 33.48 62 ASN B O 1
ATOM 1752 N N . GLU B 1 63 ? 72.922 -22.139 -21.454 1.00 26.30 63 GLU B N 1
ATOM 1753 C CA . GLU B 1 63 ? 71.993 -23.116 -22.017 1.00 27.26 63 GLU B CA 1
ATOM 1754 C C . GLU B 1 63 ? 70.553 -22.728 -21.748 1.00 26.02 63 GLU B C 1
ATOM 1755 O O . GLU B 1 63 ? 69.649 -23.202 -22.428 1.00 26.59 63 GLU B O 1
ATOM 1761 N N . GLY B 1 64 ? 70.346 -21.892 -20.738 1.00 24.42 64 GLY B N 1
ATOM 1762 C CA . GLY B 1 64 ? 69.004 -21.467 -20.371 1.00 23.23 64 GLY B CA 1
ATOM 1763 C C . GLY B 1 64 ? 68.610 -20.181 -21.063 1.00 22.44 64 GLY B C 1
ATOM 1764 O O . GLY B 1 64 ? 69.278 -19.751 -22.004 1.00 23.05 64 GLY B O 1
ATOM 1765 N N . ARG B 1 65 ? 67.528 -19.567 -20.594 1.00 21.23 65 ARG B N 1
ATOM 1766 C CA . ARG B 1 65 ? 67.044 -18.314 -21.167 1.00 22.75 65 ARG B CA 1
ATOM 1767 C C . ARG B 1 65 ? 66.240 -17.506 -20.158 1.00 20.50 65 ARG B C 1
ATOM 1768 O O . ARG B 1 65 ? 65.450 -18.066 -19.402 1.00 20.54 65 ARG B O 1
ATOM 1776 N N . VAL B 1 66 ? 66.444 -16.191 -20.133 1.00 18.68 66 VAL B N 1
ATOM 1777 C CA . VAL B 1 66 ? 65.568 -15.325 -19.337 1.00 17.23 66 VAL B CA 1
ATOM 1778 C C . VAL B 1 66 ? 64.905 -14.323 -20.277 1.00 17.52 66 VAL B C 1
ATOM 1779 O O . VAL B 1 66 ? 65.593 -13.527 -20.926 1.00 23.07 66 VAL B O 1
ATOM 1783 N N . SER B 1 67 ? 63.584 -14.408 -20.390 1.00 16.82 67 SER B N 1
ATOM 1784 C CA . SER B 1 67 ? 62.816 -13.438 -21.159 1.00 20.25 67 SER B CA 1
ATOM 1785 C C . SER B 1 67 ? 62.202 -12.467 -20.174 1.00 21.31 67 SER B C 1
ATOM 1786 O O . SER B 1 67 ? 61.523 -12.884 -19.233 1.00 19.45 67 SER B O 1
ATOM 1789 N N . VAL B 1 68 ? 62.469 -11.181 -20.373 1.00 17.86 68 VAL B N 1
ATOM 1790 C CA . VAL B 1 68 ? 61.989 -10.154 -19.459 1.00 16.87 68 VAL B CA 1
ATOM 1791 C C . VAL B 1 68 ? 60.876 -9.422 -20.176 1.00 16.63 68 VAL B C 1
ATOM 1792 O O . VAL B 1 68 ? 61.105 -8.854 -21.245 1.00 20.58 68 VAL B O 1
ATOM 1796 N N . GLU B 1 69 ? 59.675 -9.441 -19.599 1.00 15.63 69 GLU B N 1
ATOM 1797 C CA . GLU B 1 69 ? 58.490 -8.923 -20.283 1.00 14.43 69 GLU B CA 1
ATOM 1798 C C . GLU B 1 69 ? 57.672 -8.009 -19.390 1.00 18.46 69 GLU B C 1
ATOM 1799 O O . GLU B 1 69 ? 57.329 -8.362 -18.265 1.00 14.38 69 GLU B O 1
ATOM 1805 N N . ASN B 1 70 ? 57.331 -6.841 -19.910 1.00 14.18 70 ASN B N 1
ATOM 1806 C CA . ASN B 1 70 ? 56.369 -6.003 -19.225 1.00 14.66 70 ASN B CA 1
ATOM 1807 C C . ASN B 1 70 ? 54.981 -6.619 -19.357 1.00 14.32 70 ASN B C 1
ATOM 1808 O O . ASN B 1 70 ? 54.604 -7.106 -20.422 1.00 14.35 70 ASN B O 1
ATOM 1813 N N . ILE B 1 71 ? 54.215 -6.593 -18.274 1.00 13.66 71 ILE B N 1
ATOM 1814 C CA . ILE B 1 71 ? 52.905 -7.235 -18.256 1.00 13.10 71 ILE B CA 1
ATOM 1815 C C . ILE B 1 71 ? 51.961 -6.687 -19.328 1.00 14.60 71 ILE B C 1
ATOM 1816 O O . ILE B 1 71 ? 51.162 -7.438 -19.896 1.00 18.12 71 ILE B O 1
ATOM 1821 N N . LYS B 1 72 ? 52.077 -5.397 -19.637 1.00 14.10 72 LYS B N 1
ATOM 1822 C CA . LYS B 1 72 ? 51.162 -4.785 -20.600 1.00 15.13 72 LYS B CA 1
ATOM 1823 C C . LYS B 1 72 ? 51.621 -5.077 -22.022 1.00 18.07 72 LYS B C 1
ATOM 1824 O O . LYS B 1 72 ? 50.929 -4.734 -22.983 1.00 21.77 72 LYS B O 1
ATOM 1830 N N . GLN B 1 73 ? 52.799 -5.681 -22.150 1.00 17.08 73 GLN B N 1
ATOM 1831 C CA . GLN B 1 73 ? 53.337 -6.044 -23.459 1.00 19.40 73 GLN B CA 1
ATOM 1832 C C . GLN B 1 73 ? 53.267 -7.551 -23.703 1.00 15.66 73 GLN B C 1
ATOM 1833 O O . GLN B 1 73 ? 53.511 -8.010 -24.818 1.00 19.29 73 GLN B O 1
ATOM 1839 N N . LEU B 1 74 ? 52.925 -8.312 -22.665 1.00 17.49 74 LEU B N 1
ATOM 1840 C CA . LEU B 1 74 ? 53.023 -9.774 -22.735 1.00 22.72 74 LEU B CA 1
ATOM 1841 C C . LEU B 1 74 ? 52.231 -10.385 -23.903 1.00 22.47 74 LEU B C 1
ATOM 1842 O O . LEU B 1 74 ? 52.789 -11.124 -24.724 1.00 22.65 74 LEU B O 1
ATOM 1847 N N . LEU B 1 75 ? 50.941 -10.075 -23.980 1.00 21.24 75 LEU B N 1
ATOM 1848 C CA . LEU B 1 75 ? 50.110 -10.604 -25.067 1.00 23.70 75 LEU B CA 1
ATOM 1849 C C . LEU B 1 75 ? 50.677 -10.228 -26.435 1.00 25.29 75 LEU B C 1
ATOM 1850 O O . LEU B 1 75 ? 50.828 -11.077 -27.318 1.00 24.62 75 LEU B O 1
ATOM 1855 N N . GLN B 1 76 ? 51.040 -8.961 -26.589 1.00 23.04 76 GLN B N 1
ATOM 1856 C CA . GLN B 1 76 ? 51.535 -8.458 -27.861 1.00 26.38 76 GLN B CA 1
ATOM 1857 C C . GLN B 1 76 ? 52.888 -9.065 -28.242 1.00 30.10 76 GLN B C 1
ATOM 1858 O O . GLN B 1 76 ? 53.214 -9.177 -29.418 1.00 25.63 76 GLN B O 1
ATOM 1864 N N . SER B 1 77 ? 53.671 -9.479 -27.249 1.00 27.99 77 SER B N 1
ATOM 1865 C CA . SER B 1 77 ? 54.954 -10.110 -27.527 1.00 24.70 77 SER B CA 1
ATOM 1866 C C . SER B 1 77 ? 54.783 -11.487 -28.171 1.00 25.79 77 SER B C 1
ATOM 1867 O O . SER B 1 77 ? 55.692 -11.965 -28.841 1.00 29.86 77 SER B O 1
ATOM 1870 N N . ALA B 1 78 ? 53.617 -12.102 -27.964 1.00 25.36 78 ALA B N 1
ATOM 1871 C CA . ALA B 1 78 ? 53.250 -13.377 -28.594 1.00 30.13 78 ALA B CA 1
ATOM 1872 C C . ALA B 1 78 ? 54.393 -14.404 -28.653 1.00 31.59 78 ALA B C 1
ATOM 1873 O O . ALA B 1 78 ? 54.877 -14.766 -29.725 1.00 30.80 78 ALA B O 1
ATOM 1875 N N . HIS B 1 79 ? 54.827 -14.865 -27.486 1.00 30.55 79 HIS B N 1
ATOM 1876 C CA . HIS B 1 79 ? 55.887 -15.866 -27.418 1.00 26.18 79 HIS B CA 1
ATOM 1877 C C . HIS B 1 79 ? 55.409 -17.206 -27.978 1.00 25.08 79 HIS B C 1
ATOM 1878 O O . HIS B 1 79 ? 54.216 -17.446 -28.090 1.00 26.55 79 HIS B O 1
ATOM 1885 N N . LYS B 1 80 ? 56.356 -18.063 -28.346 1.00 33.00 80 LYS B N 1
ATOM 1886 C CA . LYS B 1 80 ? 56.033 -19.407 -28.814 1.00 38.81 80 LYS B CA 1
ATOM 1887 C C . LYS B 1 80 ? 55.229 -20.141 -27.741 1.00 35.59 80 LYS B C 1
ATOM 1888 O O . LYS B 1 80 ? 55.568 -20.077 -26.554 1.00 30.39 80 LYS B O 1
ATOM 1894 N N . GLU B 1 81 ? 54.159 -20.818 -28.147 1.00 31.81 81 GLU B N 1
ATOM 1895 C CA . GLU B 1 81 ? 53.389 -21.637 -27.213 1.00 33.99 81 GLU B CA 1
ATOM 1896 C C . GLU B 1 81 ? 54.297 -22.695 -26.582 1.00 32.38 81 GLU B C 1
ATOM 1897 O O . GLU B 1 81 ? 55.200 -23.212 -27.243 1.00 30.59 81 GLU B O 1
ATOM 1903 N N . SER B 1 82 ? 54.065 -22.980 -25.301 1.00 34.39 82 SER B N 1
ATOM 1904 C CA . SER B 1 82 ? 54.788 -24.021 -24.574 1.00 37.99 82 SER B CA 1
ATOM 1905 C C . SER B 1 82 ? 56.300 -23.900 -24.682 1.00 36.05 82 SER B C 1
ATOM 1906 O O . SER B 1 82 ? 56.978 -24.854 -25.060 1.00 37.91 82 SER B O 1
ATOM 1909 N N . SER B 1 83 ? 56.835 -22.727 -24.367 1.00 29.09 83 SER B N 1
ATOM 1910 C CA . SER B 1 83 ? 58.261 -22.506 -24.547 1.00 29.93 83 SER B CA 1
ATOM 1911 C C . SER B 1 83 ? 58.994 -22.150 -23.250 1.00 23.84 83 SER B C 1
ATOM 1912 O O . SER B 1 83 ? 60.219 -22.076 -23.246 1.00 27.63 83 SER B O 1
ATOM 1915 N N . PHE B 1 84 ? 58.250 -21.941 -22.166 1.00 22.23 84 PHE B N 1
ATOM 1916 C CA . PHE B 1 84 ? 58.862 -21.605 -20.872 1.00 20.59 84 PHE B CA 1
ATOM 1917 C C . PHE B 1 84 ? 58.695 -22.693 -19.805 1.00 21.03 84 PHE B C 1
ATOM 1918 O O . PHE B 1 84 ? 57.608 -23.239 -19.624 1.00 20.77 84 PHE B O 1
ATOM 1926 N N . ASP B 1 85 ? 59.780 -22.999 -19.095 1.00 21.27 85 ASP B N 1
ATOM 1927 C CA . ASP B 1 85 ? 59.723 -23.927 -17.971 1.00 20.75 85 ASP B CA 1
ATOM 1928 C C . ASP B 1 85 ? 59.115 -23.266 -16.736 1.00 19.48 85 ASP B C 1
ATOM 1929 O O . ASP B 1 85 ? 58.343 -23.883 -15.996 1.00 23.07 85 ASP B O 1
ATOM 1934 N N . ILE B 1 86 ? 59.491 -22.014 -16.504 1.00 18.42 86 ILE B N 1
ATOM 1935 C CA . ILE B 1 86 ? 59.054 -21.274 -15.319 1.00 17.34 86 ILE B CA 1
ATOM 1936 C C . ILE B 1 86 ? 58.694 -19.848 -15.707 1.00 16.28 86 ILE B C 1
ATOM 1937 O O . ILE B 1 86 ? 59.390 -19.230 -16.520 1.00 16.30 86 ILE B O 1
ATOM 1942 N N . ILE B 1 87 ? 57.614 -19.331 -15.133 1.00 15.50 87 ILE B N 1
ATOM 1943 C CA . ILE B 1 87 ? 57.277 -17.923 -15.252 1.00 14.59 87 ILE B CA 1
ATOM 1944 C C . ILE B 1 87 ? 57.112 -17.315 -13.860 1.00 13.96 87 ILE B C 1
ATOM 1945 O O . ILE B 1 87 ? 56.447 -17.884 -12.992 1.00 16.89 87 ILE B O 1
ATOM 1950 N N . LEU B 1 88 ? 57.756 -16.170 -13.650 1.00 13.51 88 LEU B N 1
ATOM 1951 C CA . LEU B 1 88 ? 57.692 -15.451 -12.380 1.00 13.06 88 LEU B CA 1
ATOM 1952 C C . LEU B 1 88 ? 57.003 -14.124 -12.626 1.00 13.30 88 LEU B C 1
ATOM 1953 O O . LEU B 1 88 ? 57.453 -13.337 -13.457 1.00 12.43 88 LEU B O 1
ATOM 1958 N N . SER B 1 89 ? 55.917 -13.854 -11.910 1.00 12.25 89 SER B N 1
ATOM 1959 C CA . SER B 1 89 ? 55.189 -12.614 -12.174 1.00 11.73 89 SER B CA 1
ATOM 1960 C C . SER B 1 89 ? 54.805 -11.912 -10.880 1.00 13.75 89 SER B C 1
ATOM 1961 O O . SER B 1 89 ? 54.346 -12.552 -9.935 1.00 15.09 89 SER B O 1
ATOM 1964 N N . GLY B 1 90 ? 55.020 -10.597 -10.840 1.00 11.43 90 GLY B N 1
ATOM 1965 C CA . GLY B 1 90 ? 54.710 -9.822 -9.654 1.00 12.99 90 GLY B CA 1
ATOM 1966 C C . GLY B 1 90 ? 55.738 -9.979 -8.551 1.00 13.49 90 GLY B C 1
ATOM 1967 O O . GLY B 1 90 ? 55.570 -9.423 -7.467 1.00 15.26 90 GLY B O 1
ATOM 1968 N N . LEU B 1 91 ? 56.804 -10.726 -8.834 1.00 14.92 91 LEU B N 1
ATOM 1969 C CA . LEU B 1 91 ? 57.798 -11.084 -7.819 1.00 13.78 91 LEU B CA 1
ATOM 1970 C C . LEU B 1 91 ? 59.016 -10.172 -7.724 1.00 16.05 91 LEU B C 1
ATOM 1971 O O . LEU B 1 91 ? 59.812 -10.330 -6.799 1.00 16.79 91 LEU B O 1
ATOM 1976 N N . VAL B 1 92 ? 59.205 -9.248 -8.666 1.00 12.50 92 VAL B N 1
ATOM 1977 C CA . VAL B 1 92 ? 60.285 -8.274 -8.486 1.00 15.12 92 VAL B CA 1
ATOM 1978 C C . VAL B 1 92 ? 60.020 -7.502 -7.204 1.00 14.95 92 VAL B C 1
ATOM 1979 O O . VAL B 1 92 ? 58.959 -6.888 -7.064 1.00 14.54 92 VAL B O 1
ATOM 1983 N N . PRO B 1 93 ? 60.960 -7.551 -6.246 1.00 17.41 93 PRO B N 1
ATOM 1984 C CA . PRO B 1 93 ? 60.673 -6.943 -4.938 1.00 19.62 93 PRO B CA 1
ATOM 1985 C C . PRO B 1 93 ? 60.284 -5.466 -5.025 1.00 18.07 93 PRO B C 1
ATOM 1986 O O . PRO B 1 93 ? 60.964 -4.674 -5.678 1.00 19.06 93 PRO B O 1
ATOM 1990 N N . GLY B 1 94 ? 59.168 -5.123 -4.383 1.00 20.88 94 GLY B N 1
ATOM 1991 C CA . GLY B 1 94 ? 58.612 -3.784 -4.460 1.00 19.65 94 GLY B CA 1
ATOM 1992 C C . GLY B 1 94 ? 57.371 -3.722 -5.340 1.00 18.56 94 GLY B C 1
ATOM 1993 O O . GLY B 1 94 ? 56.521 -2.842 -5.169 1.00 18.06 94 GLY B O 1
ATOM 1994 N N . SER B 1 95 ? 57.256 -4.658 -6.281 1.00 13.97 95 SER B N 1
ATOM 1995 C CA . SER B 1 95 ? 56.104 -4.677 -7.193 1.00 14.24 95 SER B CA 1
ATOM 1996 C C . SER B 1 95 ? 54.787 -4.862 -6.437 1.00 14.62 95 SER B C 1
ATOM 1997 O O . SER B 1 95 ? 54.741 -5.557 -5.418 1.00 16.87 95 SER B O 1
ATOM 2000 N N . THR B 1 96 ? 53.722 -4.254 -6.968 1.00 14.15 96 THR B N 1
ATOM 2001 C CA . THR B 1 96 ? 52.355 -4.439 -6.489 1.00 15.42 96 THR B CA 1
ATOM 2002 C C . THR B 1 96 ? 51.446 -4.593 -7.703 1.00 12.46 96 THR B C 1
ATOM 2003 O O . THR B 1 96 ? 50.912 -3.621 -8.227 1.00 16.57 96 THR B O 1
ATOM 2007 N N . THR B 1 97 ? 51.282 -5.836 -8.139 1.00 11.97 97 THR B N 1
ATOM 2008 C CA . THR B 1 97 ? 50.737 -6.137 -9.455 1.00 13.11 97 THR B CA 1
ATOM 2009 C C . THR B 1 97 ? 49.512 -7.042 -9.363 1.00 13.10 97 THR B C 1
ATOM 2010 O O . THR B 1 97 ? 49.523 -8.037 -8.636 1.00 15.14 97 THR B O 1
ATOM 2014 N N . LEU B 1 98 ? 48.462 -6.681 -10.094 1.00 12.96 98 LEU B N 1
ATOM 2015 C CA . LEU B 1 98 ? 47.279 -7.527 -10.249 1.00 14.30 98 LEU B CA 1
ATOM 2016 C C . LEU B 1 98 ? 47.284 -8.191 -11.618 1.00 16.72 98 LEU B C 1
ATOM 2017 O O . LEU B 1 98 ? 47.696 -7.586 -12.619 1.00 19.77 98 LEU B O 1
ATOM 2022 N N . HIS B 1 99 ? 46.794 -9.424 -11.658 1.00 15.80 99 HIS B N 1
ATOM 2023 C CA . HIS B 1 99 ? 46.854 -10.252 -12.846 1.00 17.53 99 HIS B CA 1
ATOM 2024 C C . HIS B 1 99 ? 45.444 -10.498 -13.344 1.00 19.40 99 HIS B C 1
ATOM 2025 O O . HIS B 1 99 ? 44.634 -11.083 -12.641 1.00 19.88 99 HIS B O 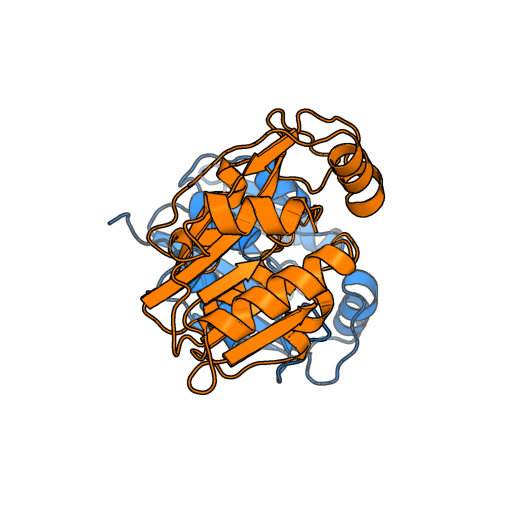1
ATOM 2032 N N . SER B 1 100 ? 45.163 -10.019 -14.546 1.00 20.89 100 SER B N 1
ATOM 2033 C CA . SER B 1 100 ? 43.852 -10.192 -15.166 1.00 25.89 100 SER B CA 1
ATOM 2034 C C . SER B 1 100 ? 43.736 -11.593 -15.722 1.00 30.69 100 SER B C 1
ATOM 2035 O O . SER B 1 100 ? 44.730 -12.310 -15.822 1.00 21.16 100 SER B O 1
ATOM 2038 N N . ALA B 1 101 ? 42.522 -11.983 -16.098 1.00 30.51 101 ALA B N 1
ATOM 2039 C CA . ALA B 1 101 ? 42.311 -13.276 -16.734 1.00 33.20 101 ALA B CA 1
ATOM 2040 C C . ALA B 1 101 ? 43.052 -13.401 -18.062 1.00 28.06 101 ALA B C 1
ATOM 2041 O O . ALA B 1 101 ? 43.508 -14.486 -18.414 1.00 24.95 101 ALA B O 1
ATOM 2043 N N . GLU B 1 102 ? 43.174 -12.303 -18.808 1.00 24.67 102 GLU B N 1
ATOM 2044 C CA . GLU B 1 102 ? 43.877 -12.351 -20.081 1.00 27.33 102 GLU B CA 1
ATOM 2045 C C . GLU B 1 102 ? 45.352 -12.654 -19.877 1.00 19.68 102 GLU B C 1
ATOM 2046 O O . GLU B 1 102 ? 45.947 -13.425 -20.629 1.00 17.33 102 GLU B O 1
ATOM 2052 N N . ILE B 1 103 ? 45.941 -12.017 -18.874 1.00 20.07 103 ILE B N 1
ATOM 2053 C CA . ILE B 1 103 ? 47.350 -12.261 -18.564 1.00 18.56 103 ILE B CA 1
ATOM 2054 C C . ILE B 1 103 ? 47.575 -13.699 -18.107 1.00 18.28 103 ILE B C 1
ATOM 2055 O O . ILE B 1 103 ? 48.496 -14.369 -18.584 1.00 17.43 103 ILE B O 1
ATOM 2060 N N . LEU B 1 104 ? 46.742 -14.172 -17.187 1.00 16.66 104 LEU B N 1
ATOM 2061 C CA . LEU B 1 104 ? 46.874 -15.536 -16.693 1.00 21.91 104 LEU B CA 1
ATOM 2062 C C . LEU B 1 104 ? 46.725 -16.572 -17.807 1.00 24.29 104 LEU B C 1
ATOM 2063 O O . LEU B 1 104 ? 47.441 -17.573 -17.836 1.00 18.23 104 LEU B O 1
ATOM 2068 N N . ALA B 1 105 ? 45.812 -16.327 -18.743 1.00 22.19 105 ALA B N 1
ATOM 2069 C CA . ALA B 1 105 ? 45.663 -17.236 -19.878 1.00 22.24 105 ALA B CA 1
ATOM 2070 C C . ALA B 1 105 ? 46.881 -17.254 -20.806 1.00 17.71 105 ALA B C 1
ATOM 2071 O O . ALA B 1 105 ? 47.261 -18.306 -21.296 1.00 20.15 105 ALA B O 1
ATOM 2073 N N . GLU B 1 106 ? 47.479 -16.093 -21.055 1.00 16.89 106 GLU B N 1
ATOM 2074 C CA . GLU B 1 106 ? 48.655 -16.016 -21.893 1.00 20.22 106 GLU B CA 1
ATOM 2075 C C . GLU B 1 106 ? 49.818 -16.741 -21.221 1.00 14.95 106 GLU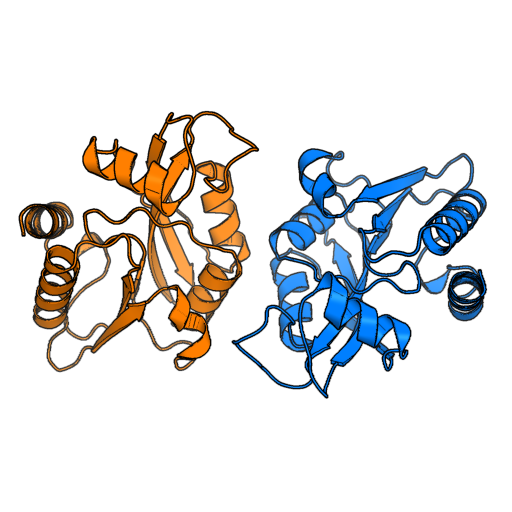 B C 1
ATOM 2076 O O . GLU B 1 106 ? 50.599 -17.411 -21.895 1.00 18.48 106 GLU B O 1
ATOM 2082 N N . ILE B 1 107 ? 49.927 -16.585 -19.907 1.00 18.48 107 ILE B N 1
ATOM 2083 C CA . ILE B 1 107 ? 50.986 -17.271 -19.161 1.00 16.45 107 ILE B CA 1
ATOM 2084 C C . ILE B 1 107 ? 50.815 -18.781 -19.299 1.00 17.97 107 ILE B C 1
ATOM 2085 O O . ILE B 1 107 ? 51.767 -19.508 -19.598 1.00 17.84 107 ILE B O 1
ATOM 2090 N N . ALA B 1 108 ? 49.588 -19.250 -19.111 1.00 22.23 108 ALA B N 1
ATOM 2091 C CA . ALA B 1 108 ? 49.310 -20.672 -19.257 1.00 27.48 108 ALA B CA 1
ATOM 2092 C C . ALA B 1 108 ? 49.630 -21.150 -20.667 1.00 32.27 108 ALA B C 1
ATOM 2093 O O . ALA B 1 108 ? 50.118 -22.258 -20.851 1.00 32.44 108 ALA B O 1
ATOM 2095 N N . ARG B 1 109 ? 49.389 -20.299 -21.661 1.00 32.05 109 ARG B N 1
ATOM 2096 C CA . ARG B 1 109 ? 49.675 -20.644 -23.051 1.00 33.12 109 ARG B CA 1
ATOM 2097 C C . ARG B 1 109 ? 51.171 -20.780 -23.359 1.00 28.60 109 ARG B C 1
ATOM 2098 O O . ARG B 1 109 ? 51.587 -21.655 -24.125 1.00 25.74 109 ARG B O 1
ATOM 2106 N N . ILE B 1 110 ? 51.989 -19.911 -22.778 1.00 24.17 110 ILE B N 1
ATOM 2107 C CA . ILE B 1 110 ? 53.397 -19.914 -23.118 1.00 22.84 110 ILE B CA 1
ATOM 2108 C C . ILE B 1 110 ? 54.246 -20.826 -22.229 1.00 18.56 110 ILE B C 1
ATOM 2109 O O . ILE B 1 110 ? 55.392 -21.114 -22.563 1.00 20.81 110 ILE B O 1
ATOM 2114 N N . LEU B 1 111 ? 53.681 -21.274 -21.115 1.00 21.33 111 LEU B N 1
ATOM 2115 C CA . LEU B 1 111 ? 54.342 -22.290 -20.295 1.00 26.11 111 LEU B CA 1
ATOM 2116 C C . LEU B 1 111 ? 54.301 -23.610 -21.052 1.00 31.60 111 LEU B C 1
ATOM 2117 O O . LEU B 1 111 ? 53.323 -23.878 -21.746 1.00 29.63 111 LEU B O 1
ATOM 2122 N N . ARG B 1 112 ? 55.353 -24.424 -20.933 1.00 27.71 112 ARG B N 1
ATOM 2123 C CA . ARG B 1 112 ? 55.316 -25.794 -21.452 1.00 25.20 112 ARG B CA 1
ATOM 2124 C C . ARG B 1 112 ? 54.452 -26.643 -20.530 1.00 29.64 112 ARG B C 1
ATOM 2125 O O . ARG B 1 112 ? 54.277 -26.301 -19.361 1.00 25.34 112 ARG B O 1
ATOM 2133 N N . PRO B 1 113 ? 53.886 -27.753 -21.046 1.00 31.85 113 PRO B N 1
ATOM 2134 C CA . PRO B 1 113 ? 53.189 -28.634 -20.100 1.00 32.87 113 PRO B CA 1
ATOM 2135 C C . PRO B 1 113 ? 54.182 -29.128 -19.043 1.00 30.27 113 PRO B C 1
ATOM 2136 O O . PRO B 1 113 ? 55.323 -29.451 -19.388 1.00 29.22 113 PRO B O 1
ATOM 2140 N N . GLY B 1 114 ? 53.767 -29.139 -17.780 1.00 26.81 114 GLY B N 1
ATOM 2141 C CA . GLY B 1 114 ? 54.662 -29.486 -16.688 1.00 26.71 114 GLY B CA 1
ATOM 2142 C C . GLY B 1 114 ? 55.345 -28.274 -16.071 1.00 26.46 114 GLY B C 1
ATOM 2143 O O . GLY B 1 114 ? 55.922 -28.362 -14.989 1.00 25.43 114 GLY B O 1
ATOM 2144 N N . GLY B 1 115 ? 55.288 -27.139 -16.765 1.00 23.85 115 GLY B N 1
ATOM 2145 C CA . GLY B 1 115 ? 55.942 -25.929 -16.292 1.00 26.34 115 GLY B CA 1
ATOM 2146 C C . GLY B 1 115 ? 55.158 -25.258 -15.183 1.00 26.45 115 GLY B C 1
ATOM 2147 O O . GLY B 1 115 ? 53.969 -25.533 -14.998 1.00 24.71 115 GLY B O 1
ATOM 2148 N N . CYS B 1 116 ? 55.810 -24.364 -14.444 1.00 25.47 116 CYS B N 1
ATOM 2149 C CA . CYS B 1 116 ? 55.166 -23.720 -13.301 1.00 24.11 116 CYS B CA 1
ATOM 2150 C C . CYS B 1 116 ? 55.166 -22.203 -13.372 1.00 21.79 116 CYS B C 1
ATOM 2151 O O . CYS B 1 116 ? 56.110 -21.587 -13.868 1.00 17.78 116 CYS B O 1
ATOM 2154 N N . LEU B 1 117 ? 54.088 -21.625 -12.852 1.00 15.96 117 LEU B N 1
ATOM 2155 C CA . LEU B 1 117 ? 53.988 -20.203 -12.592 1.00 16.48 117 LEU B CA 1
ATOM 2156 C C . LEU B 1 117 ? 54.190 -19.971 -11.092 1.00 14.78 117 LEU B C 1
ATOM 2157 O O . LEU B 1 117 ? 53.642 -20.694 -10.257 1.00 18.85 117 LEU B O 1
ATOM 2162 N N . PHE B 1 118 ? 54.997 -18.974 -10.758 1.00 14.32 118 PHE B N 1
ATOM 2163 C CA . PHE B 1 118 ? 55.070 -18.461 -9.401 1.00 14.96 118 PHE B CA 1
ATOM 2164 C C . PHE B 1 118 ? 54.707 -17.001 -9.463 1.00 19.00 118 PHE B C 1
ATOM 2165 O O . PHE B 1 118 ? 55.291 -16.221 -10.220 1.00 14.20 118 PHE B O 1
ATOM 2173 N N . LEU B 1 119 ? 53.713 -16.642 -8.671 1.00 15.25 119 LEU B N 1
ATOM 2174 C CA . LEU B 1 119 ? 53.089 -15.343 -8.794 1.00 14.82 119 LEU B CA 1
ATOM 2175 C C . LEU B 1 119 ? 52.947 -14.725 -7.420 1.00 17.12 119 LEU B C 1
ATOM 2176 O O . LEU B 1 119 ? 52.705 -15.431 -6.439 1.00 20.57 119 LEU B O 1
ATOM 2181 N N . LYS B 1 120 ? 53.126 -13.411 -7.343 1.00 12.23 120 LYS B N 1
ATOM 2182 C CA . LYS B 1 120 ? 52.862 -12.669 -6.116 1.00 12.43 120 LYS B CA 1
ATOM 2183 C C . LYS B 1 120 ? 51.896 -11.542 -6.414 1.00 15.68 120 LYS B C 1
ATOM 2184 O O . LYS B 1 120 ? 52.075 -10.809 -7.384 1.00 15.33 120 LYS B O 1
ATOM 2190 N N . GLU B 1 121 ? 50.880 -11.402 -5.569 1.00 14.31 121 GLU B N 1
ATOM 2191 C CA . GLU B 1 121 ? 49.855 -10.387 -5.788 1.00 15.53 121 GLU B CA 1
ATOM 2192 C C . GLU B 1 121 ? 49.334 -9.865 -4.451 1.00 17.13 121 GLU B C 1
ATOM 2193 O O . GLU B 1 121 ? 49.161 -10.636 -3.510 1.00 18.21 121 GLU B O 1
ATOM 2199 N N . PRO B 1 122 ? 49.145 -8.541 -4.337 1.00 16.93 122 PRO B N 1
ATOM 2200 C CA . PRO B 1 122 ? 48.475 -8.021 -3.143 1.00 19.30 122 PRO B CA 1
ATOM 2201 C C . PRO B 1 122 ? 46.995 -8.371 -3.182 1.00 15.73 122 PRO B C 1
ATOM 2202 O O . PRO B 1 122 ? 46.341 -8.225 -4.209 1.00 20.13 122 PRO B O 1
ATOM 2206 N N . VAL B 1 123 ? 46.479 -8.844 -2.050 1.00 21.13 123 VAL B N 1
ATOM 2207 C CA . VAL B 1 123 ? 45.082 -9.232 -1.960 1.00 19.62 123 VAL B CA 1
ATOM 2208 C C . VAL B 1 123 ? 44.468 -8.523 -0.757 1.00 17.65 123 VAL B C 1
ATOM 2209 O O . VAL B 1 123 ? 45.178 -7.968 0.079 1.00 22.27 123 VAL B O 1
ATOM 2213 N N . GLU B 1 124 ? 43.140 -8.519 -0.696 1.00 21.74 124 GLU B N 1
ATOM 2214 C CA . GLU B 1 124 ? 42.447 -7.867 0.402 1.00 21.64 124 GLU B CA 1
ATOM 2215 C C . GLU B 1 124 ? 41.873 -8.941 1.308 1.00 18.65 124 GLU B C 1
ATOM 2216 O O . GLU B 1 124 ? 41.339 -9.949 0.833 1.00 30.54 124 GLU B O 1
ATOM 2222 N N . THR B 1 125 ? 42.010 -8.724 2.605 1.00 28.20 125 THR B N 1
ATOM 2223 C CA . THR B 1 125 ? 41.481 -9.650 3.593 1.00 39.07 125 THR B CA 1
ATOM 2224 C C . THR B 1 125 ? 40.050 -9.273 3.972 1.00 45.10 125 THR B C 1
ATOM 2225 O O . THR B 1 125 ? 39.337 -10.047 4.610 1.00 43.20 125 THR B O 1
ATOM 2229 N N . ALA B 1 126 ? 39.641 -8.073 3.573 1.00 36.74 126 ALA B N 1
ATOM 2230 C CA . ALA B 1 126 ? 38.251 -7.650 3.698 1.00 35.54 126 ALA B CA 1
ATOM 2231 C C . ALA B 1 126 ? 37.789 -7.162 2.336 1.00 33.37 126 ALA B C 1
ATOM 2232 O O . ALA B 1 126 ? 38.471 -6.356 1.714 1.00 32.35 126 ALA B O 1
ATOM 2234 N N . VAL B 1 127 ? 36.644 -7.654 1.871 1.00 31.25 127 VAL B N 1
ATOM 2235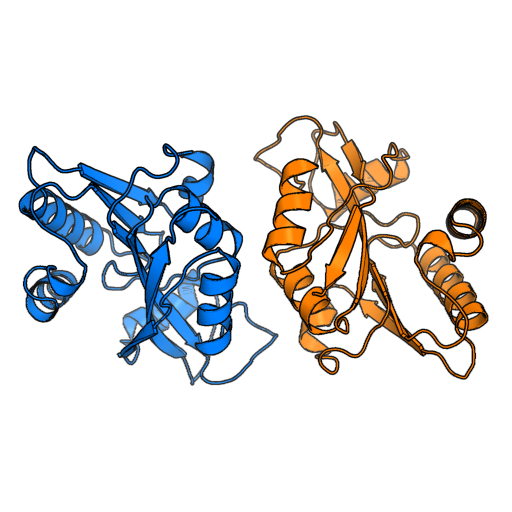 C CA . VAL B 1 127 ? 36.156 -7.317 0.540 1.00 33.58 127 VAL B CA 1
ATOM 2236 C C . VAL B 1 127 ? 35.918 -5.818 0.348 1.00 30.15 127 VAL B C 1
ATOM 2237 O O . VAL B 1 127 ? 35.302 -5.154 1.181 1.00 29.27 127 VAL B O 1
ATOM 2241 N N . ASP B 1 128 ? 36.437 -5.295 -0.756 1.00 22.96 128 ASP B N 1
ATOM 2242 C CA . ASP B 1 128 ? 36.244 -3.902 -1.133 1.00 24.93 128 ASP B CA 1
ATOM 2243 C C . ASP B 1 128 ? 35.818 -3.941 -2.595 1.00 22.72 128 ASP B C 1
ATOM 2244 O O . ASP B 1 128 ? 36.641 -4.146 -3.494 1.00 17.29 128 ASP B O 1
ATOM 2249 N N . ASN B 1 129 ? 34.528 -3.764 -2.836 1.00 18.13 129 ASN B N 1
ATOM 2250 C CA . ASN B 1 129 ? 33.998 -3.880 -4.188 1.00 21.75 129 ASN B CA 1
ATOM 2251 C C . ASN B 1 129 ? 34.212 -2.622 -5.048 1.00 19.46 129 ASN B C 1
ATOM 2252 O O . ASN B 1 129 ? 33.789 -2.570 -6.208 1.00 21.82 129 ASN B O 1
ATOM 2257 N N . ASN B 1 130 ? 34.887 -1.631 -4.471 1.00 17.97 130 ASN B N 1
ATOM 2258 C CA . ASN B 1 130 ? 35.267 -0.424 -5.196 1.00 20.48 130 ASN B CA 1
ATOM 2259 C C . ASN B 1 130 ? 36.697 -0.513 -5.736 1.00 20.31 130 ASN B C 1
ATOM 2260 O O . ASN B 1 130 ? 37.199 0.447 -6.328 1.00 20.42 130 ASN B O 1
ATOM 2265 N N . SER B 1 131 ? 37.369 -1.640 -5.507 1.00 16.45 131 SER B N 1
ATOM 2266 C CA . SER B 1 131 ? 38.732 -1.788 -6.016 1.00 20.24 131 SER B CA 1
ATOM 2267 C C . SER B 1 131 ? 38.931 -3.120 -6.733 1.00 19.29 131 SER B C 1
ATOM 2268 O O . SER B 1 131 ? 38.226 -4.097 -6.468 1.00 18.68 131 SER B O 1
ATOM 2271 N N . LYS B 1 132 ? 39.885 -3.138 -7.659 1.00 16.21 132 LYS B N 1
ATOM 2272 C CA . LYS B 1 132 ? 40.166 -4.318 -8.465 1.00 19.56 132 LYS B CA 1
ATOM 2273 C C . LYS B 1 132 ? 40.986 -5.380 -7.725 1.00 18.31 132 LYS B C 1
ATOM 2274 O O . LYS B 1 132 ? 41.136 -6.503 -8.207 1.00 19.89 132 LYS B O 1
ATOM 2280 N N . VAL B 1 133 ? 41.509 -5.017 -6.558 1.00 20.72 133 VAL B N 1
ATOM 2281 C CA . VAL B 1 133 ? 42.211 -5.973 -5.711 1.00 20.37 133 VAL B CA 1
ATOM 2282 C C . VAL B 1 133 ? 41.259 -7.107 -5.322 1.00 24.53 133 VAL B C 1
ATOM 2283 O O . VAL B 1 133 ? 40.105 -6.857 -4.975 1.00 18.91 133 VAL B O 1
ATOM 2287 N N . LYS B 1 134 ? 41.736 -8.350 -5.426 1.00 25.15 134 LYS B N 1
ATOM 2288 C CA . LYS B 1 134 ? 40.919 -9.538 -5.155 1.00 25.84 134 LYS B CA 1
ATOM 2289 C C . LYS B 1 134 ? 41.202 -10.109 -3.783 1.00 23.96 134 LYS B C 1
ATOM 2290 O O . LYS B 1 134 ? 42.102 -9.662 -3.078 1.00 21.37 134 LYS B O 1
ATOM 2296 N N . THR B 1 135 ? 40.435 -11.135 -3.417 1.00 27.99 135 THR B N 1
ATOM 2297 C CA . THR B 1 135 ? 40.760 -11.935 -2.245 1.00 29.67 135 THR B CA 1
ATOM 2298 C C . THR B 1 135 ? 41.648 -13.102 -2.668 1.00 25.69 135 THR B C 1
ATOM 2299 O O . THR B 1 135 ? 41.725 -13.432 -3.855 1.00 27.33 135 THR B O 1
ATOM 2303 N N . ALA B 1 136 ? 42.294 -13.729 -1.687 1.00 32.59 136 ALA B N 1
ATOM 2304 C CA . ALA B 1 136 ? 43.138 -14.897 -1.925 1.00 37.07 136 ALA B CA 1
ATOM 2305 C C . ALA B 1 136 ? 42.391 -16.017 -2.648 1.00 39.04 136 ALA B C 1
ATOM 2306 O O . ALA B 1 136 ? 42.946 -16.675 -3.530 1.00 38.23 136 ALA B O 1
ATOM 2308 N N . SER B 1 137 ? 41.128 -16.226 -2.281 1.00 39.68 137 SER B N 1
ATOM 2309 C CA . SER B 1 137 ? 40.327 -17.284 -2.891 1.00 38.82 137 SER B CA 1
ATOM 2310 C C . SER B 1 137 ? 39.998 -16.996 -4.356 1.00 33.77 137 SER B C 1
ATOM 2311 O O . SER B 1 137 ? 39.975 -17.905 -5.189 1.00 33.62 137 SER B O 1
ATOM 2314 N N . LYS B 1 138 ? 39.742 -15.725 -4.662 1.00 25.78 138 LYS B N 1
ATOM 2315 C CA . LYS B 1 138 ? 39.466 -15.294 -6.019 1.00 27.69 138 LYS B CA 1
ATOM 2316 C C . LYS B 1 138 ? 40.710 -15.473 -6.896 1.00 24.70 138 LYS B C 1
ATOM 2317 O O . LYS B 1 138 ? 40.606 -15.814 -8.071 1.00 28.34 138 LYS B O 1
ATOM 2323 N N . LEU B 1 139 ? 41.879 -15.242 -6.310 1.00 29.21 139 LEU B N 1
ATOM 2324 C CA . LEU B 1 139 ? 43.140 -15.387 -7.041 1.00 29.81 139 LEU B CA 1
ATOM 2325 C C . LEU B 1 139 ? 43.403 -16.847 -7.444 1.00 28.00 139 LEU B C 1
ATOM 2326 O O . LEU B 1 139 ? 43.742 -17.134 -8.593 1.00 26.44 139 LEU B O 1
ATOM 2331 N N . CYS B 1 140 ? 43.234 -17.760 -6.494 1.00 32.02 140 CYS B N 1
ATOM 2332 C CA . CYS B 1 140 ? 43.338 -19.185 -6.779 1.00 32.09 140 CYS B CA 1
ATOM 2333 C C . CYS B 1 140 ? 42.421 -19.580 -7.920 1.00 34.17 140 CYS B C 1
ATOM 2334 O O . CYS B 1 140 ? 42.846 -20.242 -8.867 1.00 30.84 140 CYS B O 1
ATOM 2337 N N . SER B 1 141 ? 41.155 -19.172 -7.825 1.00 35.73 141 SER B N 1
ATOM 2338 C CA . SER B 1 141 ? 40.170 -19.538 -8.833 1.00 29.64 141 SER B CA 1
ATOM 2339 C C . SER B 1 141 ? 40.585 -19.028 -10.193 1.00 24.22 141 SER B C 1
ATOM 2340 O O . SER B 1 141 ? 40.428 -19.722 -11.195 1.00 28.98 141 SER B O 1
ATOM 2343 N N . ALA B 1 142 ? 41.131 -17.815 -10.222 1.00 24.47 142 ALA B N 1
ATOM 2344 C CA . ALA B 1 142 ? 41.627 -17.227 -11.458 1.00 29.79 142 ALA B CA 1
ATOM 2345 C C . ALA B 1 142 ? 42.751 -18.057 -12.093 1.00 24.33 142 ALA B C 1
ATOM 2346 O O . ALA B 1 142 ? 42.803 -18.195 -13.322 1.00 22.69 142 ALA B O 1
ATOM 2348 N N . LEU B 1 143 ? 43.644 -18.604 -11.270 1.00 23.78 143 LEU B N 1
ATOM 2349 C CA . LEU B 1 143 ? 44.706 -19.474 -11.786 1.00 24.41 143 LEU B CA 1
ATOM 2350 C C . LEU B 1 143 ? 44.114 -20.757 -12.379 1.00 24.67 143 LEU B C 1
ATOM 2351 O O . LEU B 1 143 ? 44.440 -21.151 -13.508 1.00 23.77 143 LEU B O 1
ATOM 2356 N N . THR B 1 144 ? 43.223 -21.389 -11.623 1.00 30.50 144 THR B N 1
ATOM 2357 C CA . THR B 1 144 ? 42.519 -22.578 -12.099 1.00 33.40 144 THR B CA 1
ATOM 2358 C C . THR B 1 144 ? 41.753 -22.287 -13.385 1.00 35.38 144 THR B C 1
ATOM 2359 O O . THR B 1 144 ? 41.757 -23.087 -14.321 1.00 35.67 144 THR B O 1
ATOM 2363 N N . LEU B 1 145 ? 41.116 -21.123 -13.440 1.00 38.63 145 LEU B N 1
ATOM 2364 C CA . LEU B 1 145 ? 40.353 -20.725 -14.619 1.00 35.18 145 LEU B CA 1
ATOM 2365 C C . LEU B 1 145 ? 41.210 -20.574 -15.871 1.00 31.30 145 LEU B C 1
ATOM 2366 O O . LEU B 1 145 ? 40.723 -20.752 -16.990 1.00 28.93 145 LEU B O 1
ATOM 2371 N N . SER B 1 146 ? 42.482 -20.224 -15.689 1.00 24.91 146 SER B N 1
ATOM 2372 C CA . SER B 1 146 ? 43.378 -20.031 -16.819 1.00 27.78 146 SER B CA 1
ATOM 2373 C C . SER B 1 146 ? 43.839 -21.370 -17.378 1.00 25.55 146 SER B C 1
ATOM 2374 O O . SER B 1 146 ? 44.360 -21.443 -18.488 1.00 31.79 146 SER B O 1
ATOM 2377 N N . GLY B 1 147 ? 43.653 -22.429 -16.602 1.00 25.24 147 GLY B N 1
ATOM 2378 C CA . GLY B 1 147 ? 44.015 -23.756 -17.066 1.00 29.57 147 GLY B CA 1
ATOM 2379 C C . GLY B 1 147 ? 45.096 -24.408 -16.224 1.00 35.30 147 GLY B C 1
ATOM 2380 O O . GLY B 1 147 ? 45.540 -25.516 -16.523 1.00 36.32 147 GLY B O 1
ATOM 2381 N N . LEU B 1 148 ? 45.511 -23.733 -15.159 1.00 32.48 148 LEU B N 1
ATOM 2382 C CA . LEU B 1 148 ? 46.554 -24.264 -14.291 1.00 35.25 148 LEU B CA 1
ATOM 2383 C C . LEU B 1 148 ? 46.009 -25.262 -13.278 1.00 36.25 148 LEU B C 1
ATOM 2384 O O . LEU B 1 148 ? 44.906 -25.100 -12.758 1.00 34.90 148 LEU B O 1
ATOM 2389 N N . VAL B 1 149 ? 46.798 -26.299 -13.012 1.00 34.11 149 VAL B N 1
ATOM 2390 C CA . VAL B 1 149 ? 46.430 -27.335 -12.066 1.00 39.21 149 VAL B CA 1
ATOM 2391 C C . VAL B 1 149 ? 47.462 -27.318 -10.942 1.00 40.48 149 VAL B C 1
ATOM 2392 O O . VAL B 1 149 ? 48.505 -26.666 -11.067 1.00 32.63 149 VAL B O 1
ATOM 2396 N N . GLU B 1 150 ? 47.157 -28.009 -9.846 1.00 37.79 150 GLU B N 1
ATOM 2397 C CA . GLU B 1 150 ? 48.022 -28.055 -8.673 1.00 37.44 150 GLU B CA 1
ATOM 2398 C C . GLU B 1 150 ? 48.285 -26.646 -8.153 1.00 40.60 150 GLU B C 1
ATOM 2399 O O . GLU B 1 150 ? 49.390 -26.320 -7.708 1.00 36.87 150 GLU B O 1
ATOM 2405 N N . VAL B 1 151 ? 47.249 -25.817 -8.218 1.00 38.13 151 VAL B N 1
ATOM 2406 C CA . VAL B 1 151 ? 47.319 -24.452 -7.715 1.00 38.02 151 VAL B CA 1
ATOM 2407 C C . VAL B 1 151 ? 47.390 -24.453 -6.188 1.00 36.49 151 VAL B C 1
ATOM 2408 O O . VAL B 1 151 ? 46.538 -25.032 -5.513 1.00 42.68 151 VAL B O 1
ATOM 2412 N N . LYS B 1 152 ? 48.432 -23.822 -5.656 1.00 27.07 152 LYS B N 1
ATOM 2413 C CA . LYS B 1 152 ? 48.739 -23.853 -4.233 1.00 33.40 152 LYS B CA 1
ATOM 2414 C C . LYS B 1 152 ? 49.312 -22.522 -3.751 1.00 37.37 152 LYS B C 1
ATOM 2415 O O . LYS B 1 152 ? 50.157 -21.913 -4.409 1.00 37.31 152 LYS B O 1
ATOM 2421 N N . GLU B 1 153 ? 48.862 -22.084 -2.586 1.00 31.66 153 GLU B N 1
ATOM 2422 C CA . GLU B 1 153 ? 49.429 -20.910 -1.947 1.00 32.80 153 GLU B CA 1
ATOM 2423 C C . GLU B 1 153 ? 50.722 -21.296 -1.239 1.00 38.53 153 GLU B C 1
ATOM 2424 O O . GLU B 1 153 ? 50.772 -22.304 -0.533 1.00 44.64 153 GLU B O 1
ATOM 2430 N N . LEU B 1 154 ? 51.772 -20.505 -1.427 1.00 30.14 154 LEU B N 1
ATOM 2431 C CA . LEU B 1 154 ? 53.063 -20.832 -0.835 1.00 31.72 154 LEU B CA 1
ATOM 2432 C C . LEU B 1 154 ? 53.401 -19.982 0.389 1.00 36.44 154 LEU B C 1
ATOM 2433 O O . LEU B 1 154 ? 54.062 -20.457 1.312 1.00 35.70 154 LEU B O 1
ATOM 2438 N N . GLN B 1 155 ? 52.947 -18.732 0.396 1.00 33.98 155 GLN B N 1
ATOM 2439 C CA . GLN B 1 155 ? 53.353 -17.770 1.417 1.00 33.68 155 GLN B CA 1
ATOM 2440 C C . GLN B 1 155 ? 52.405 -16.586 1.484 1.00 32.28 155 GLN B C 1
ATOM 2441 O O . GLN B 1 155 ? 51.764 -16.242 0.493 1.00 34.95 155 GLN B O 1
ATOM 2447 N N . ARG B 1 156 ? 52.333 -15.969 2.662 1.00 30.40 156 ARG B N 1
ATOM 2448 C CA . ARG B 1 156 ? 51.655 -14.689 2.852 1.00 33.70 156 ARG B CA 1
ATOM 2449 C C . ARG B 1 156 ? 52.585 -13.750 3.593 1.00 39.66 156 ARG B C 1
ATOM 2450 O O . ARG B 1 156 ? 53.212 -14.135 4.575 1.00 42.87 156 ARG B O 1
ATOM 2458 N N . GLU B 1 157 ? 52.682 -12.517 3.114 1.00 35.97 157 GLU B N 1
ATOM 2459 C CA . GLU B 1 157 ? 53.557 -11.529 3.727 1.00 36.37 157 GLU B CA 1
ATOM 2460 C C . GLU B 1 157 ? 52.793 -10.220 3.832 1.00 38.10 157 GLU B C 1
ATOM 2461 O O . GLU B 1 157 ? 51.926 -9.944 2.996 1.00 35.01 157 GLU B O 1
ATOM 2467 N N . PRO B 1 158 ? 53.104 -9.412 4.858 1.00 37.09 158 PRO B N 1
ATOM 2468 C CA . PRO B 1 158 ? 52.514 -8.079 4.968 1.00 38.83 158 PRO B CA 1
ATOM 2469 C C . PRO B 1 158 ? 53.267 -7.129 4.051 1.00 38.76 158 PRO B C 1
ATOM 2470 O O . PRO B 1 158 ? 54.372 -7.453 3.617 1.00 28.48 158 PRO B O 1
ATOM 2474 N N . LEU B 1 159 ? 52.680 -5.975 3.762 1.00 39.23 159 LEU B N 1
ATOM 2475 C CA . LEU B 1 159 ? 53.318 -4.990 2.900 1.00 31.50 159 LEU B CA 1
ATOM 2476 C C . LEU B 1 159 ? 54.081 -3.969 3.720 1.00 32.46 159 LEU B C 1
ATOM 2477 O O . LEU B 1 159 ? 53.667 -3.616 4.824 1.00 34.24 159 LEU B O 1
ATOM 2482 N N . THR B 1 160 ? 55.194 -3.489 3.181 1.00 27.81 160 THR B N 1
ATOM 2483 C CA . THR B 1 160 ? 55.879 -2.347 3.762 1.00 32.97 160 THR B CA 1
ATOM 2484 C C . THR B 1 160 ? 55.017 -1.115 3.504 1.00 36.95 160 THR B C 1
ATOM 2485 O O . THR B 1 160 ? 54.096 -1.160 2.679 1.00 32.58 160 THR B O 1
ATOM 2489 N N . PRO B 1 161 ? 55.279 -0.021 4.232 1.00 37.54 161 PRO B N 1
ATOM 2490 C CA . PRO B 1 161 ? 54.575 1.230 3.940 1.00 33.85 161 PRO B CA 1
ATOM 2491 C C . PRO B 1 161 ? 54.766 1.697 2.495 1.00 34.66 161 PRO B C 1
ATOM 2492 O O . PRO B 1 161 ? 53.814 2.202 1.905 1.00 35.56 161 PRO B O 1
ATOM 2496 N N . GLU B 1 162 ? 55.961 1.532 1.935 1.00 31.45 162 GLU B N 1
ATOM 2497 C CA . GLU B 1 162 ? 56.184 1.890 0.534 1.00 30.79 162 GLU B CA 1
ATOM 2498 C C . GLU B 1 162 ? 55.331 1.040 -0.407 1.00 26.92 162 GLU B C 1
ATOM 2499 O O . GLU B 1 162 ? 54.833 1.547 -1.410 1.00 23.78 162 GLU B O 1
ATOM 2505 N N . GLU B 1 163 ? 55.167 -0.244 -0.087 1.00 24.73 163 GLU B N 1
ATOM 2506 C CA . GLU B 1 163 ? 54.319 -1.132 -0.887 1.00 26.34 163 GLU B CA 1
ATOM 2507 C C . GLU B 1 163 ? 52.840 -0.781 -0.744 1.00 23.59 163 GLU B C 1
ATOM 2508 O O . GLU B 1 163 ? 52.088 -0.828 -1.710 1.00 17.42 163 GLU B O 1
ATOM 2514 N N . VAL B 1 164 ? 52.413 -0.405 0.454 1.00 20.10 164 VAL B N 1
ATOM 2515 C CA . VAL B 1 164 ? 51.047 0.073 0.597 1.00 22.55 164 VAL B CA 1
ATOM 2516 C C . VAL B 1 164 ? 50.838 1.327 -0.259 1.00 19.26 164 VAL B C 1
ATOM 2517 O O . VAL B 1 164 ? 49.820 1.448 -0.934 1.00 22.99 164 VAL B O 1
ATOM 2521 N N . GLN B 1 165 ? 51.812 2.237 -0.250 1.00 21.61 165 GLN B N 1
ATOM 2522 C CA . GLN B 1 165 ? 51.697 3.456 -1.050 1.00 29.75 165 GLN B CA 1
ATOM 2523 C C . GLN B 1 165 ? 51.654 3.120 -2.553 1.00 23.19 165 GLN B C 1
ATOM 2524 O O . GLN B 1 165 ? 50.914 3.739 -3.325 1.00 23.86 165 GLN B O 1
ATOM 2530 N N . SER B 1 166 ? 52.422 2.110 -2.939 1.00 19.87 166 SER B N 1
ATOM 2531 C CA . SER B 1 166 ? 52.399 1.594 -4.314 1.00 18.71 166 SER B CA 1
ATOM 2532 C C . SER B 1 166 ? 51.021 1.070 -4.691 1.00 18.05 166 SER B C 1
ATOM 2533 O O . SER B 1 166 ? 50.505 1.381 -5.769 1.00 17.46 166 SER B O 1
ATOM 2536 N N . VAL B 1 167 ? 50.411 0.283 -3.807 1.00 17.15 167 VAL B N 1
ATOM 2537 C CA . VAL B 1 167 ? 49.043 -0.191 -4.050 1.00 18.31 167 VAL B CA 1
ATOM 2538 C C . VAL B 1 167 ? 48.064 0.966 -4.247 1.00 22.43 167 VAL B C 1
ATOM 2539 O O . VAL B 1 167 ? 47.195 0.918 -5.133 1.00 18.57 167 VAL B O 1
ATOM 2543 N N . ARG B 1 168 ? 48.213 2.016 -3.439 1.00 21.26 168 ARG B N 1
ATOM 2544 C CA . ARG B 1 168 ? 47.324 3.165 -3.552 1.00 19.71 168 ARG B CA 1
ATOM 2545 C C . ARG B 1 168 ? 47.532 3.873 -4.884 1.00 21.76 168 ARG B C 1
ATOM 2546 O O . ARG B 1 168 ? 46.567 4.175 -5.579 1.00 22.79 168 ARG B O 1
ATOM 2554 N N . GLU B 1 169 ? 48.790 4.105 -5.246 1.00 22.61 169 GLU B N 1
ATOM 2555 C CA . GLU B 1 169 ? 49.099 4.906 -6.427 1.00 27.56 169 GLU B CA 1
ATOM 2556 C C . GLU B 1 169 ? 48.824 4.142 -7.715 1.00 26.21 169 GLU B C 1
ATOM 2557 O O . GLU B 1 169 ? 48.290 4.695 -8.670 1.00 24.10 169 GLU B O 1
ATOM 2563 N N . HIS B 1 170 ? 49.165 2.860 -7.722 1.00 21.02 170 HIS B N 1
ATOM 2564 C CA . HIS B 1 170 ? 49.066 2.054 -8.937 1.00 18.13 170 HIS B CA 1
ATOM 2565 C C . HIS B 1 170 ? 47.745 1.338 -9.133 1.00 21.37 170 HIS B C 1
ATOM 2566 O O . HIS B 1 170 ? 47.319 1.128 -10.276 1.00 18.49 170 HIS B O 1
ATOM 2573 N N . LEU B 1 171 ? 47.101 0.946 -8.033 1.00 16.48 171 LEU B N 1
ATOM 2574 C CA . LEU B 1 171 ? 45.922 0.102 -8.114 1.00 14.92 171 LEU B CA 1
ATOM 2575 C C . LEU B 1 171 ? 44.631 0.800 -7.670 1.00 17.59 171 LEU B C 1
ATOM 2576 O O . LEU B 1 171 ? 43.552 0.272 -7.874 1.00 20.71 171 LEU B O 1
ATOM 2581 N N . GLY B 1 172 ? 44.749 1.966 -7.047 1.00 23.25 172 GLY B N 1
ATOM 2582 C CA . GLY B 1 172 ? 43.585 2.737 -6.616 1.00 29.02 172 GLY B CA 1
ATOM 2583 C C . GLY B 1 172 ? 42.856 2.134 -5.423 1.00 30.90 172 GLY B C 1
ATOM 2584 O O . GLY B 1 172 ? 41.710 2.490 -5.133 1.00 26.98 172 GLY B O 1
ATOM 2585 N N . HIS B 1 173 ? 43.521 1.214 -4.732 1.00 23.77 173 HIS B N 1
ATOM 2586 C CA . HIS B 1 173 ? 42.952 0.561 -3.562 1.00 21.71 173 HIS B CA 1
ATOM 2587 C C . HIS B 1 173 ? 43.328 1.368 -2.325 1.00 22.95 173 HIS B C 1
ATOM 2588 O O . HIS B 1 173 ? 44.519 1.577 -2.030 1.00 21.64 173 HIS B O 1
ATOM 2595 N N . GLU B 1 174 ? 42.311 1.852 -1.616 1.00 21.62 174 GLU B N 1
ATOM 2596 C CA . GLU B 1 174 ? 42.507 2.807 -0.528 1.00 23.56 174 GLU B CA 1
ATOM 2597 C C . GLU B 1 174 ? 42.084 2.276 0.842 1.00 28.31 174 GLU B C 1
ATOM 2598 O O . GLU B 1 174 ? 42.296 2.944 1.856 1.00 30.59 174 GLU B O 1
ATOM 2604 N N . SER B 1 175 ? 41.481 1.093 0.871 1.00 25.60 175 SER B N 1
ATOM 2605 C CA . SER B 1 175 ? 40.923 0.552 2.110 1.00 31.96 175 SER B CA 1
ATOM 2606 C C . SER B 1 175 ? 41.878 -0.358 2.887 1.00 33.09 175 SER B C 1
ATOM 2607 O O . SER B 1 175 ? 41.462 -0.998 3.857 1.00 33.28 175 SER B O 1
ATOM 2610 N N . ASP B 1 176 ? 43.141 -0.408 2.466 1.00 26.27 176 ASP B N 1
ATOM 2611 C CA . ASP B 1 176 ? 44.138 -1.317 3.043 1.00 24.63 176 ASP B CA 1
ATOM 2612 C C . ASP B 1 176 ? 43.624 -2.748 3.240 1.00 25.94 176 ASP B C 1
ATOM 2613 O O . ASP B 1 176 ? 43.099 -3.356 2.296 1.00 26.85 176 ASP B O 1
ATOM 2618 N N . ASN B 1 177 ? 43.769 -3.275 4.462 1.00 27.08 177 ASN B N 1
ATOM 2619 C CA . ASN B 1 177 ? 43.534 -4.704 4.716 1.00 27.51 177 ASN B CA 1
ATOM 2620 C C . ASN B 1 177 ? 44.314 -5.564 3.713 1.00 22.62 177 ASN B C 1
ATOM 2621 O O . ASN B 1 177 ? 43.807 -6.562 3.204 1.00 26.04 177 ASN B O 1
ATOM 2626 N N . LEU B 1 178 ? 45.545 -5.162 3.436 1.00 21.12 178 LEU B N 1
ATOM 2627 C CA . LEU B 1 178 ? 46.328 -5.789 2.382 1.00 24.45 178 LEU B CA 1
ATOM 2628 C C . LEU B 1 178 ? 47.290 -6.846 2.912 1.00 25.24 178 LEU B C 1
ATOM 2629 O O . LEU B 1 178 ? 47.789 -6.743 4.032 1.00 30.91 178 LEU B O 1
ATOM 2634 N N . LEU B 1 179 ? 47.536 -7.850 2.076 1.00 26.01 179 LEU B N 1
ATOM 2635 C CA . LEU B 1 179 ? 48.534 -8.889 2.315 1.00 30.43 179 LEU B CA 1
ATOM 2636 C C . LEU B 1 179 ? 49.062 -9.313 0.954 1.00 22.42 179 LEU B C 1
ATOM 2637 O O . LEU B 1 179 ? 48.318 -9.284 -0.019 1.00 20.91 179 LEU B O 1
ATOM 2642 N N . PHE B 1 180 ? 50.332 -9.713 0.881 1.00 21.03 180 PHE B N 1
ATOM 2643 C CA . PHE B 1 180 ? 50.827 -10.344 -0.335 1.00 17.53 180 PHE B CA 1
ATOM 2644 C C . PHE B 1 180 ? 50.548 -11.828 -0.276 1.00 19.06 180 PHE B C 1
ATOM 2645 O O . PHE B 1 180 ? 50.791 -12.467 0.751 1.00 26.27 180 PHE B O 1
ATOM 2653 N N . VAL B 1 181 ? 50.052 -12.380 -1.371 1.00 21.37 181 VAL B N 1
ATOM 2654 C CA . VAL B 1 181 ? 49.991 -13.827 -1.514 1.00 24.73 181 VAL B CA 1
ATOM 2655 C C . VAL B 1 181 ? 50.949 -14.307 -2.614 1.00 21.96 181 VAL B C 1
ATOM 2656 O O . VAL B 1 181 ? 50.966 -13.776 -3.718 1.00 21.19 181 VAL B O 1
ATOM 2660 N N . GLN B 1 182 ? 51.778 -15.287 -2.275 1.00 21.30 182 GLN B N 1
ATOM 2661 C CA A GLN B 1 182 ? 52.607 -15.959 -3.262 0.50 19.81 182 GLN B CA 1
ATOM 2662 C CA B GLN B 1 182 ? 52.610 -15.963 -3.258 0.50 19.84 182 GLN B CA 1
ATOM 2663 C C . GLN B 1 182 ? 51.953 -17.292 -3.581 1.00 20.52 182 GLN B C 1
ATOM 2664 O O . GLN B 1 182 ? 51.748 -18.122 -2.690 1.00 21.38 182 GLN B O 1
ATOM 2675 N N . ILE B 1 183 ? 51.619 -17.489 -4.846 1.00 18.07 183 ILE B N 1
ATOM 2676 C CA . ILE B 1 183 ? 50.857 -18.651 -5.267 1.00 21.88 183 ILE B CA 1
ATOM 2677 C C . ILE B 1 183 ? 51.497 -19.310 -6.480 1.00 25.12 183 ILE B C 1
ATOM 2678 O O . ILE B 1 183 ? 52.153 -18.652 -7.290 1.00 20.61 183 ILE B O 1
ATOM 2683 N N . THR B 1 184 ? 51.331 -20.619 -6.601 1.00 23.80 184 THR B N 1
ATOM 2684 C CA . THR B 1 184 ? 51.905 -21.319 -7.735 1.00 20.06 184 THR B CA 1
ATOM 2685 C C . THR B 1 184 ? 50.872 -22.212 -8.413 1.00 23.34 184 THR B C 1
ATOM 2686 O O . THR B 1 184 ? 49.851 -22.564 -7.813 1.00 26.27 184 THR B O 1
ATOM 2690 N N . GLY B 1 185 ? 51.134 -22.549 -9.672 1.00 23.49 185 GLY B N 1
ATOM 2691 C CA . GLY B 1 185 ? 50.299 -23.462 -10.431 1.00 26.66 185 GLY B CA 1
ATOM 2692 C C . GLY B 1 185 ? 51.101 -24.078 -11.562 1.00 29.44 185 GLY B C 1
ATOM 2693 O O . GLY B 1 185 ? 52.131 -23.531 -11.977 1.00 23.61 185 GLY B O 1
ATOM 2694 N N . LYS B 1 186 ? 50.642 -25.222 -12.061 1.00 24.36 186 LYS B N 1
ATOM 2695 C CA . LYS B 1 186 ? 51.353 -25.939 -13.114 1.00 28.06 186 LYS B CA 1
ATOM 2696 C C . LYS B 1 186 ? 50.477 -26.147 -14.360 1.00 27.78 186 LYS B C 1
ATOM 2697 O O . LYS B 1 186 ? 49.265 -26.358 -14.257 1.00 30.16 186 LYS B O 1
ATOM 2703 N N . LYS B 1 187 ? 51.073 -26.042 -15.540 1.00 26.44 187 LYS B N 1
ATOM 2704 C CA . LYS B 1 187 ? 50.357 -26.378 -16.765 1.00 25.14 187 LYS B CA 1
ATOM 2705 C C . LYS B 1 187 ? 50.241 -27.891 -16.884 1.00 28.61 187 LYS B C 1
ATOM 2706 O O . LYS B 1 187 ? 51.232 -28.606 -16.728 1.00 29.63 187 LYS B O 1
ATOM 2712 N N . PRO B 1 188 ? 49.026 -28.386 -17.165 1.00 33.58 188 PRO B N 1
ATOM 2713 C CA . PRO B 1 188 ? 48.851 -29.828 -17.372 1.00 31.76 188 PRO B CA 1
ATOM 2714 C C . PRO B 1 188 ? 49.696 -30.328 -18.520 1.00 30.89 188 PRO B C 1
ATOM 2715 O O . PRO B 1 188 ? 50.132 -31.469 -18.432 1.00 48.22 188 PRO B O 1
#